Protein AF-A0A816LY66-F1 (afdb_monomer)

Mean predicted aligned error: 11.39 Å

Foldseek 3Di:
DQLCVLVVVLVVLVVVVVVVLVVVCVVVVHDPQLSVLLVVLVVVVSVVLCVVCVCLNVPDDDDPVSVVVVVVSSVVVVVVCPPDSVVSPPDLVSLLSVLVVCVVVVVLVSSLVSLVCCVVPHDPCLLSSLLVNLSSQVSPDPDDDRPVVSLVSLVRSLVVLVVLLVVLVVVLVVLVVCCVPDPVCPPVSVVSNVVSVVSNVVSVVSNVVSCVVVPPPPDDDPDD

Sequence (224 aa):
MKELQLKSIVSKSFNDVMKNFVSIGQRLTMQKNIEKLLLNSFLDKWAFWLDENTQLIENQVSHTAKKDQLFNHLNTFLTSISFDFKNWLNSSSQLLKLGNRYAQNKKYDNAEECFTKIIREYFYYLPETHYYKSFVTIKRITSGQPFRQHKEDLLKAKQLFEERINDCSNDQAIVESFKKKEANSLIHIEAFSEQQKCLSQIYNLFIHSIDDVLGHSVMNNAYC

InterPro domains:
  IPR011990 Tetratricopeptide-like helical domain superfamily [SSF48452] (80-122)

Organism: NCBI:txid392030

Radius of gyration: 24.15 Å; Cα contacts (8 Å, |Δi|>4): 140; chains: 1; bounding box: 53×39×86 Å

Nearest PDB structures (foldseek):
  3ja6-assembly1_I  TM=2.039E-01  e=3.420E+00  Escherichia coli
  6h2e-assembly1_P-2  TM=2.452E-01  e=8.537E+00  Aeromonas hydrophila subsp. hydrophila AL09-71
  3zx6-assembly1_A  TM=2.416E-01  e=7.753E+00  Archaeoglobus fulgidus DSM 4304

Solvent-accessible surface area (backbone atoms only — not comparable to full-atom values): 12524 Å² total; per-residue (Å²): 122,70,69,61,50,58,56,45,51,56,51,48,52,52,52,54,48,54,57,48,48,57,53,49,34,63,72,66,74,52,55,72,71,56,45,50,54,53,49,51,53,50,51,53,52,50,50,51,51,46,61,76,39,37,70,69,70,68,57,84,61,98,49,65,68,59,54,52,48,50,51,49,53,49,48,54,55,52,55,61,56,74,77,46,67,73,74,64,54,79,43,56,71,54,27,51,52,50,17,52,52,27,42,77,67,70,38,43,70,64,14,48,52,31,37,53,49,30,67,75,75,41,77,89,57,40,32,60,36,28,41,53,42,21,54,40,50,59,71,69,62,87,69,97,71,59,64,63,60,26,50,53,27,38,53,52,14,40,54,45,33,53,52,51,40,50,48,37,52,51,54,41,53,54,55,55,60,52,55,79,75,46,88,89,52,58,70,67,51,53,56,50,47,53,51,35,53,53,50,38,51,55,39,48,54,52,40,51,54,43,40,62,72,71,47,68,75,89,70,87,91,84,78,137

pLDDT: mean 78.16, std 15.32, range [33.69, 97.25]

Structure (mmCIF, N/CA/C/O backbone):
data_AF-A0A816LY66-F1
#
_entry.id   AF-A0A816LY66-F1
#
loop_
_atom_site.group_PDB
_atom_site.id
_atom_site.type_symbol
_atom_site.label_atom_id
_atom_site.label_alt_id
_atom_site.label_comp_id
_atom_site.label_asym_id
_atom_site.label_entity_id
_atom_site.label_seq_id
_atom_site.pdbx_PDB_ins_code
_atom_site.Cartn_x
_atom_site.Cartn_y
_atom_site.Cartn_z
_atom_site.occupancy
_atom_site.B_iso_or_equiv
_atom_site.auth_seq_id
_atom_site.auth_comp_id
_atom_site.auth_asym_id
_atom_site.auth_atom_id
_atom_site.pdbx_PDB_model_num
ATOM 1 N N . MET A 1 1 ? 17.631 7.413 -40.566 1.00 44.97 1 MET A N 1
ATOM 2 C CA . MET A 1 1 ? 16.468 6.639 -41.074 1.00 44.97 1 MET A CA 1
ATOM 3 C C . MET A 1 1 ? 16.151 5.374 -40.254 1.00 44.97 1 MET A C 1
ATOM 5 O O . MET A 1 1 ? 14.977 5.092 -40.075 1.00 44.97 1 MET A O 1
ATOM 9 N N . LYS A 1 2 ? 17.137 4.633 -39.704 1.00 44.94 2 LYS A N 1
ATOM 10 C CA . LYS A 1 2 ? 16.894 3.430 -38.865 1.00 44.94 2 LYS A CA 1
ATOM 11 C C . LYS A 1 2 ? 16.476 3.724 -37.409 1.00 44.94 2 LYS A C 1
ATOM 13 O O . LYS A 1 2 ? 15.671 2.982 -36.860 1.00 44.94 2 LYS A O 1
ATOM 18 N N . GLU A 1 3 ? 16.936 4.830 -36.820 1.00 44.50 3 GLU A N 1
ATOM 19 C CA . GLU A 1 3 ? 16.545 5.281 -35.467 1.00 44.50 3 GLU A CA 1
ATOM 20 C C . GLU A 1 3 ? 15.024 5.507 -35.321 1.00 44.50 3 GLU A C 1
ATOM 22 O O . GLU A 1 3 ? 14.416 5.142 -34.317 1.00 44.50 3 GLU A O 1
ATOM 27 N N . LEU A 1 4 ? 14.391 6.030 -36.377 1.00 55.38 4 LEU A N 1
ATOM 28 C CA . LEU A 1 4 ? 12.947 6.266 -36.444 1.00 55.38 4 LEU A CA 1
ATOM 29 C C . LEU A 1 4 ? 12.123 4.972 -36.399 1.00 55.38 4 LEU A C 1
ATOM 31 O O . LEU A 1 4 ? 10.987 5.010 -35.945 1.00 55.38 4 LEU A O 1
ATOM 35 N N . GLN A 1 5 ? 12.668 3.826 -36.828 1.00 62.50 5 GLN A N 1
ATOM 36 C CA . GLN A 1 5 ? 11.904 2.576 -36.902 1.00 62.50 5 GLN A CA 1
ATOM 37 C C . GLN A 1 5 ? 11.754 1.895 -35.537 1.00 62.50 5 GLN A C 1
ATOM 39 O O . GLN A 1 5 ? 10.660 1.451 -35.209 1.00 62.50 5 GLN A O 1
ATOM 44 N N . LEU A 1 6 ? 12.815 1.839 -34.725 1.00 63.66 6 LEU A N 1
ATOM 45 C CA . LEU A 1 6 ? 12.778 1.217 -33.391 1.00 63.66 6 LEU A CA 1
ATOM 46 C C . LEU A 1 6 ? 11.942 2.038 -32.407 1.00 63.66 6 LEU A C 1
ATOM 48 O O . LEU A 1 6 ? 11.034 1.500 -31.774 1.00 63.66 6 LEU A O 1
ATOM 52 N N . LYS A 1 7 ? 12.161 3.358 -32.371 1.00 68.88 7 LYS A N 1
ATOM 53 C CA . LYS A 1 7 ? 11.321 4.286 -31.600 1.00 68.88 7 LYS A CA 1
ATOM 54 C C . LYS A 1 7 ? 9.856 4.216 -32.054 1.00 68.88 7 LYS A C 1
ATOM 56 O O . LYS A 1 7 ? 8.957 4.200 -31.217 1.00 68.88 7 LYS A O 1
ATOM 61 N N . SER A 1 8 ? 9.606 4.084 -33.362 1.00 72.69 8 SER A N 1
ATOM 62 C CA . SER A 1 8 ? 8.253 3.893 -33.905 1.00 72.69 8 SER A CA 1
ATOM 63 C C . SER A 1 8 ? 7.621 2.562 -33.486 1.00 72.69 8 SER A C 1
ATOM 65 O O . SER A 1 8 ? 6.442 2.556 -33.149 1.00 72.69 8 SER A O 1
ATOM 67 N N . ILE A 1 9 ? 8.370 1.456 -33.445 1.00 73.31 9 ILE A N 1
ATOM 68 C CA . ILE A 1 9 ? 7.868 0.146 -32.994 1.00 73.31 9 ILE A CA 1
ATOM 69 C C . ILE A 1 9 ? 7.476 0.187 -31.515 1.00 73.31 9 ILE A C 1
ATOM 71 O O . ILE A 1 9 ? 6.377 -0.247 -31.165 1.00 73.31 9 ILE A O 1
ATOM 75 N N . VAL A 1 10 ? 8.347 0.725 -30.657 1.00 75.69 10 VAL A N 1
ATOM 76 C CA . VAL A 1 10 ? 8.083 0.848 -29.214 1.00 75.69 10 VAL A CA 1
ATOM 77 C C . VAL A 1 10 ? 6.877 1.762 -28.976 1.00 75.69 10 VAL A C 1
ATOM 79 O O . VAL A 1 10 ? 5.950 1.389 -28.261 1.00 75.69 10 VAL A O 1
ATOM 82 N N . SER A 1 11 ? 6.822 2.909 -29.662 1.00 79.62 11 SER A N 1
ATOM 83 C CA . SER A 1 11 ? 5.692 3.844 -29.588 1.00 79.62 11 SER A CA 1
ATOM 84 C C . SER A 1 11 ? 4.383 3.237 -30.108 1.00 79.62 11 SER A C 1
ATOM 86 O O . SER A 1 11 ? 3.334 3.389 -29.482 1.00 79.62 11 SER A O 1
ATOM 88 N N . LYS A 1 12 ? 4.422 2.498 -31.222 1.00 81.56 12 LYS A N 1
ATOM 89 C CA . LYS A 1 12 ? 3.249 1.801 -31.761 1.00 81.56 12 LYS A CA 1
ATOM 90 C C . LYS A 1 12 ? 2.744 0.742 -30.783 1.00 81.56 12 LYS A C 1
ATOM 92 O O . LYS A 1 12 ? 1.550 0.700 -30.515 1.00 81.56 12 LYS A O 1
ATOM 97 N N . SER A 1 13 ? 3.650 -0.041 -30.206 1.00 77.00 13 SER A N 1
ATOM 98 C CA . SER A 1 13 ? 3.302 -1.088 -29.241 1.00 77.00 13 SER A CA 1
ATOM 99 C C . SER A 1 13 ? 2.680 -0.500 -27.974 1.00 77.00 13 SER A C 1
ATOM 101 O O . SER A 1 13 ? 1.663 -1.007 -27.511 1.00 77.00 13 SER A O 1
ATOM 103 N N . PHE A 1 14 ? 3.206 0.622 -27.469 1.00 80.31 14 PHE A N 1
ATOM 104 C CA . PHE A 1 14 ? 2.575 1.370 -26.379 1.00 80.31 14 PHE A CA 1
ATOM 105 C C . PHE A 1 14 ? 1.142 1.786 -26.731 1.00 80.31 14 PHE A C 1
ATOM 107 O O . PHE A 1 14 ? 0.212 1.528 -25.970 1.00 80.31 14 PHE A O 1
ATOM 114 N N . ASN A 1 15 ? 0.944 2.382 -27.909 1.00 80.31 15 ASN A N 1
ATOM 115 C CA . ASN A 1 15 ? -0.376 2.827 -28.355 1.00 80.31 15 ASN A CA 1
ATOM 116 C C . ASN A 1 15 ? -1.364 1.661 -28.513 1.00 80.31 15 ASN A C 1
ATOM 118 O O . ASN A 1 15 ? -2.537 1.802 -28.162 1.00 80.31 15 ASN A O 1
ATOM 122 N N . ASP A 1 16 ? -0.906 0.517 -29.017 1.00 76.81 16 ASP A N 1
ATOM 123 C CA . ASP A 1 16 ? -1.733 -0.679 -29.187 1.00 76.81 16 ASP A CA 1
ATOM 124 C C . ASP A 1 16 ? -2.138 -1.269 -27.825 1.00 76.81 16 ASP A C 1
ATOM 126 O O . ASP A 1 16 ? -3.309 -1.598 -27.613 1.00 76.81 16 ASP A O 1
ATOM 130 N N . VAL A 1 17 ? -1.218 -1.306 -26.855 1.00 72.38 17 VAL A N 1
ATOM 131 C CA . VAL A 1 17 ? -1.532 -1.705 -25.474 1.00 72.38 17 VAL A CA 1
ATOM 132 C C . VAL A 1 17 ? -2.503 -0.733 -24.829 1.00 72.38 17 VAL A C 1
ATOM 134 O O . VAL A 1 17 ? -3.480 -1.176 -24.241 1.00 72.38 17 VAL A O 1
ATOM 137 N N . MET A 1 18 ? -2.292 0.573 -24.974 1.00 74.25 18 MET A N 1
ATOM 138 C CA . MET A 1 18 ? -3.168 1.595 -24.398 1.00 74.25 18 MET A CA 1
ATOM 139 C C . MET A 1 18 ? -4.594 1.518 -24.954 1.00 74.25 18 MET A C 1
ATOM 141 O O . MET A 1 18 ? -5.558 1.630 -24.195 1.00 74.25 18 MET A O 1
ATOM 145 N N . LYS A 1 19 ? -4.755 1.249 -26.256 1.00 73.12 19 LYS A N 1
ATOM 146 C CA . LYS A 1 19 ? -6.071 0.982 -26.863 1.00 73.12 19 LYS A CA 1
ATOM 147 C C . LYS A 1 19 ? -6.721 -0.271 -26.279 1.00 73.12 19 LYS A C 1
ATOM 149 O O . LYS A 1 19 ? -7.904 -0.253 -25.938 1.00 73.12 19 LYS A O 1
ATOM 154 N N . ASN A 1 20 ? -5.946 -1.342 -26.116 1.00 67.88 20 ASN A N 1
ATOM 155 C CA . ASN A 1 20 ? -6.437 -2.582 -25.523 1.00 67.88 20 ASN A CA 1
ATOM 156 C C . ASN A 1 20 ? -6.757 -2.418 -24.032 1.00 67.88 20 ASN A C 1
ATOM 158 O O . ASN A 1 20 ? -7.736 -2.985 -23.559 1.00 67.88 20 ASN A O 1
ATOM 162 N N . PHE A 1 21 ? -6.012 -1.591 -23.305 1.00 67.81 21 PHE A N 1
ATOM 163 C CA . PHE A 1 21 ? -6.223 -1.313 -21.889 1.00 67.81 21 PHE A CA 1
ATOM 164 C C . PHE A 1 21 ? -7.586 -0.664 -21.632 1.00 67.81 21 PHE A C 1
ATOM 166 O O . PHE A 1 21 ? -8.304 -1.073 -20.722 1.00 67.81 21 PHE A O 1
ATOM 173 N N . VAL A 1 22 ? -7.996 0.271 -22.497 1.00 62.22 22 VAL A N 1
ATOM 174 C CA . VAL A 1 22 ? -9.349 0.854 -22.478 1.00 62.22 22 VAL A CA 1
ATOM 175 C C . VAL A 1 22 ? -10.413 -0.230 -22.679 1.00 62.22 22 VAL A C 1
ATOM 177 O O . VAL A 1 22 ? -11.415 -0.254 -21.967 1.00 62.22 22 VAL A O 1
ATOM 180 N N . SER A 1 23 ? -10.179 -1.178 -23.590 1.00 62.19 23 SER A N 1
ATOM 181 C CA . SER A 1 23 ? -11.108 -2.294 -23.813 1.00 62.19 23 SER A CA 1
ATOM 182 C C . SER A 1 23 ? -11.137 -3.307 -22.652 1.00 62.19 23 SER A C 1
ATOM 184 O O . SER A 1 23 ? -12.188 -3.875 -22.354 1.00 62.19 23 SER A O 1
ATOM 186 N N . ILE A 1 24 ? -10.011 -3.506 -21.955 1.00 57.72 24 ILE A N 1
ATOM 187 C CA . ILE A 1 24 ? -9.898 -4.364 -20.765 1.00 57.72 24 ILE A CA 1
ATOM 188 C C . ILE A 1 24 ? -10.628 -3.723 -19.574 1.00 57.72 24 ILE A C 1
ATOM 190 O O . ILE A 1 24 ? -11.396 -4.411 -18.900 1.00 57.72 24 ILE A O 1
ATOM 194 N N . GLY A 1 25 ? -10.468 -2.412 -19.359 1.00 57.31 25 GLY A N 1
ATOM 195 C CA . GLY A 1 25 ? -11.202 -1.656 -18.332 1.00 57.31 25 GLY A CA 1
ATOM 196 C C . GLY A 1 25 ? -12.721 -1.759 -18.505 1.00 57.31 25 GLY A C 1
ATOM 197 O O . GLY A 1 25 ? -13.444 -2.092 -17.560 1.00 57.31 25 GLY A O 1
ATOM 198 N N . GLN A 1 26 ? -13.191 -1.634 -19.752 1.00 57.03 26 GLN A N 1
ATOM 199 C CA . GLN A 1 26 ? -14.602 -1.810 -20.111 1.00 57.03 26 GLN A CA 1
ATOM 200 C C . GLN A 1 26 ? -15.115 -3.240 -19.853 1.00 57.03 26 GLN A C 1
ATOM 202 O O . GLN A 1 26 ? -16.203 -3.409 -19.300 1.00 57.03 26 GLN A O 1
ATOM 207 N N . ARG A 1 27 ? -14.339 -4.281 -20.198 1.00 52.12 27 ARG A N 1
ATOM 208 C CA . ARG A 1 27 ? -14.724 -5.697 -19.993 1.00 52.12 27 ARG A CA 1
ATOM 209 C C . ARG A 1 27 ? -14.810 -6.099 -18.523 1.00 52.12 27 ARG A C 1
ATOM 211 O O . ARG A 1 27 ? -15.639 -6.928 -18.164 1.00 52.12 27 ARG A O 1
ATOM 218 N N . LEU A 1 28 ? -13.990 -5.504 -17.662 1.00 53.47 28 LEU A N 1
ATOM 219 C CA . LEU A 1 28 ? -13.950 -5.831 -16.234 1.00 53.47 28 LEU A CA 1
ATOM 220 C C . LEU A 1 28 ? -15.036 -5.118 -15.408 1.00 53.47 28 LEU A C 1
ATOM 222 O O . LEU A 1 28 ? -15.028 -5.213 -14.177 1.00 53.47 28 LEU A O 1
ATOM 226 N N . THR A 1 29 ? -15.972 -4.407 -16.058 1.00 52.5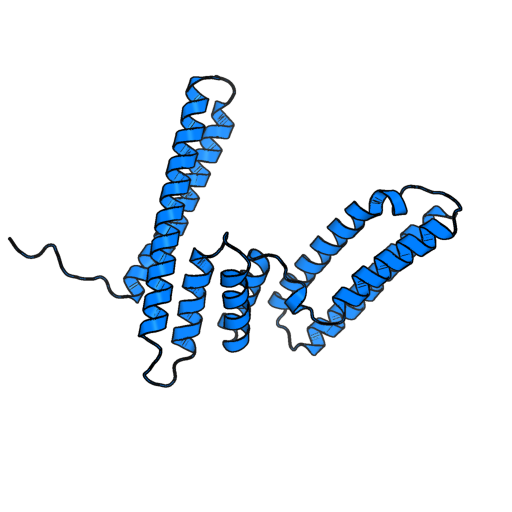3 29 THR A N 1
ATOM 227 C CA . THR A 1 29 ? -16.974 -3.563 -15.375 1.00 52.53 29 THR A CA 1
ATOM 228 C C . THR A 1 29 ? -16.298 -2.642 -14.348 1.00 52.53 29 THR A C 1
ATOM 230 O O . THR A 1 29 ? -16.751 -2.490 -13.208 1.00 52.53 29 THR A O 1
ATOM 233 N N . MET A 1 30 ? -15.125 -2.107 -14.702 1.00 58.41 30 MET A N 1
ATOM 234 C CA . MET A 1 30 ? -14.301 -1.379 -13.750 1.00 58.41 30 MET A CA 1
ATOM 235 C C . MET A 1 30 ? -14.785 0.054 -13.602 1.00 58.41 30 MET A C 1
ATOM 237 O O . MET A 1 30 ? -15.003 0.782 -14.560 1.00 58.41 30 MET A O 1
ATOM 241 N N . GLN A 1 31 ? -14.950 0.481 -12.354 1.00 61.00 31 GLN A N 1
ATOM 242 C CA . GLN A 1 31 ? -15.108 1.897 -12.060 1.00 61.00 31 GLN A CA 1
ATOM 243 C C . GLN A 1 31 ? -13.822 2.640 -12.439 1.00 61.00 31 GLN A C 1
ATOM 245 O O . GLN A 1 31 ? -12.724 2.144 -12.172 1.00 61.00 31 GLN A O 1
ATOM 250 N N . LYS A 1 32 ? -13.968 3.877 -12.935 1.00 64.88 32 LYS A N 1
ATOM 251 C CA . LYS A 1 32 ? -12.882 4.790 -13.356 1.00 64.88 32 LYS A CA 1
ATOM 252 C C . LYS A 1 32 ? -11.669 4.838 -12.409 1.00 64.88 32 LYS A C 1
ATOM 254 O O . LYS A 1 32 ? -10.538 5.047 -12.835 1.00 64.88 32 LYS A O 1
ATOM 259 N N . ASN A 1 33 ? -11.884 4.640 -11.108 1.00 65.25 33 ASN A N 1
ATOM 260 C CA . ASN A 1 33 ? -10.827 4.680 -10.095 1.00 65.25 33 ASN A CA 1
ATOM 261 C C . ASN A 1 33 ? -9.910 3.444 -10.092 1.00 65.25 33 ASN A C 1
ATOM 263 O O . ASN A 1 33 ? -8.735 3.576 -9.755 1.00 65.25 33 ASN A O 1
ATOM 267 N N . ILE A 1 34 ? -10.422 2.261 -10.447 1.00 69.88 34 ILE A N 1
ATOM 268 C CA . ILE A 1 34 ? -9.603 1.046 -10.574 1.00 69.88 34 ILE A CA 1
ATOM 269 C C . ILE A 1 34 ? -8.830 1.097 -11.893 1.00 69.88 34 ILE A C 1
ATOM 271 O O . ILE A 1 34 ? -7.635 0.822 -11.900 1.00 69.88 34 ILE A O 1
ATOM 275 N N . GLU A 1 35 ? -9.469 1.564 -12.970 1.00 71.31 35 GLU A N 1
ATOM 276 C CA . GLU A 1 35 ? -8.806 1.801 -14.258 1.00 71.31 35 GLU A CA 1
ATOM 277 C C . GLU A 1 35 ? -7.603 2.737 -14.103 1.00 71.31 35 GLU A C 1
ATOM 279 O O . GLU A 1 35 ? -6.520 2.427 -14.590 1.00 71.31 35 GLU A O 1
ATOM 284 N N . LYS A 1 36 ? -7.752 3.835 -13.346 1.00 76.62 36 LYS A N 1
ATOM 285 C CA . LYS A 1 36 ? -6.646 4.759 -13.054 1.00 76.62 36 LYS A CA 1
ATOM 286 C C . LYS A 1 36 ? -5.506 4.099 -12.270 1.00 76.62 36 LYS A C 1
ATOM 288 O O . LYS A 1 36 ? -4.344 4.340 -12.578 1.00 76.62 36 LYS A O 1
ATOM 293 N N . LEU A 1 37 ? -5.813 3.286 -11.255 1.00 76.81 37 LEU A N 1
ATOM 294 C CA . LEU A 1 37 ? -4.787 2.586 -10.470 1.00 76.81 37 LEU A CA 1
ATOM 295 C C . LEU A 1 37 ? -3.993 1.608 -11.342 1.00 76.81 37 LEU A C 1
ATOM 297 O O . LEU A 1 37 ? -2.766 1.571 -11.267 1.00 76.81 37 LEU A O 1
ATOM 301 N N . LEU A 1 38 ? -4.699 0.836 -12.165 1.00 75.38 38 LEU A N 1
ATOM 302 C CA . LEU A 1 38 ? -4.081 -0.120 -13.073 1.00 75.38 38 LEU A CA 1
ATOM 303 C C . LEU A 1 38 ? -3.268 0.598 -14.153 1.00 75.38 38 LEU A C 1
ATOM 305 O O . LEU A 1 38 ? -2.165 0.161 -14.463 1.00 75.38 38 LEU A O 1
ATOM 309 N N . LEU A 1 39 ? -3.784 1.707 -14.691 1.00 78.31 39 LEU A N 1
ATOM 310 C CA . LEU A 1 39 ? -3.074 2.510 -15.679 1.00 78.31 39 LEU A CA 1
ATOM 311 C C . LEU A 1 39 ? -1.764 3.037 -15.098 1.00 78.31 39 LEU A C 1
ATOM 313 O O . LEU A 1 39 ? -0.727 2.900 -15.731 1.00 78.31 39 LEU A O 1
ATOM 317 N N . ASN A 1 40 ? -1.794 3.581 -13.882 1.00 79.94 40 ASN A N 1
ATOM 318 C CA . ASN A 1 40 ? -0.580 4.048 -13.220 1.00 79.94 40 ASN A CA 1
ATOM 319 C C . ASN A 1 40 ? 0.428 2.904 -13.031 1.00 79.94 40 ASN A C 1
ATOM 321 O O . ASN A 1 40 ? 1.588 3.067 -13.377 1.00 79.94 40 ASN A O 1
ATOM 325 N N . SER A 1 41 ? -0.019 1.727 -12.577 1.00 78.94 41 SER A N 1
ATOM 326 C CA . SER A 1 41 ? 0.856 0.550 -12.435 1.00 78.94 41 SER A CA 1
ATOM 327 C C . SER A 1 41 ? 1.462 0.106 -13.773 1.00 78.94 41 SER A C 1
ATOM 329 O O . 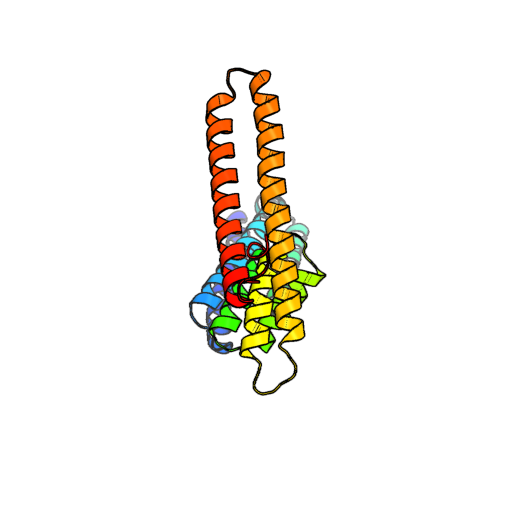SER A 1 41 ? 2.644 -0.230 -13.842 1.00 78.94 41 SER A O 1
ATOM 331 N N . PHE A 1 42 ? 0.678 0.147 -14.855 1.00 80.00 42 PHE A N 1
ATOM 332 C CA . PHE A 1 42 ? 1.176 -0.122 -16.202 1.00 80.00 42 PHE A CA 1
ATOM 333 C C . PHE A 1 42 ? 2.220 0.911 -16.637 1.00 80.00 42 PHE A C 1
ATOM 335 O O . PHE A 1 42 ? 3.270 0.520 -17.137 1.00 80.00 42 PHE A O 1
ATOM 342 N N . LEU A 1 43 ? 1.953 2.203 -16.432 1.00 83.31 43 LEU A N 1
ATOM 343 C CA . LEU A 1 43 ? 2.877 3.279 -16.789 1.00 83.31 43 LEU A CA 1
ATOM 344 C C . LEU A 1 43 ? 4.194 3.176 -16.012 1.00 83.31 43 LEU A C 1
ATOM 346 O O . LEU A 1 43 ? 5.248 3.309 -16.626 1.00 83.31 43 LEU A O 1
ATOM 350 N N . ASP A 1 44 ? 4.141 2.866 -14.714 1.00 83.56 44 ASP A N 1
ATOM 351 C CA . ASP A 1 44 ? 5.334 2.654 -13.885 1.00 83.56 44 ASP A CA 1
ATOM 352 C C . ASP A 1 44 ? 6.180 1.500 -14.444 1.00 83.56 44 ASP A C 1
ATOM 354 O O . ASP A 1 44 ? 7.380 1.637 -14.669 1.00 83.56 44 ASP A O 1
ATOM 358 N N . LYS A 1 45 ? 5.549 0.358 -14.743 1.00 82.00 45 LYS A N 1
ATOM 359 C CA . LYS A 1 45 ? 6.246 -0.803 -15.317 1.00 82.00 45 LYS A CA 1
ATOM 360 C C . LYS A 1 45 ? 6.766 -0.556 -16.723 1.00 82.00 45 LYS A C 1
ATOM 362 O O . LYS A 1 45 ? 7.824 -1.068 -17.071 1.00 82.00 45 LYS A O 1
ATOM 367 N N . TRP A 1 46 ? 6.029 0.198 -17.531 1.00 85.69 46 TRP A N 1
ATOM 368 C CA . TRP A 1 46 ? 6.483 0.612 -18.850 1.00 85.69 46 TRP A CA 1
ATOM 369 C C . TRP A 1 46 ? 7.721 1.503 -18.741 1.00 85.69 46 TRP A C 1
ATOM 371 O O . TRP A 1 46 ? 8.674 1.291 -19.482 1.00 85.69 46 TRP A O 1
ATOM 381 N N . ALA A 1 47 ? 7.735 2.450 -17.798 1.00 87.19 47 ALA A N 1
ATOM 382 C CA . ALA A 1 47 ? 8.896 3.292 -17.530 1.00 87.19 47 ALA A CA 1
ATOM 383 C C . ALA A 1 47 ? 10.109 2.451 -17.102 1.00 87.19 47 ALA A C 1
ATOM 385 O O . ALA A 1 47 ? 11.154 2.552 -17.734 1.00 87.19 47 ALA A O 1
ATOM 386 N N . PHE A 1 48 ? 9.948 1.533 -16.141 1.00 87.56 48 PHE A N 1
ATOM 387 C CA . PHE A 1 48 ? 11.034 0.628 -15.743 1.00 87.56 48 PHE A CA 1
ATOM 388 C C . PHE A 1 48 ? 11.526 -0.250 -16.895 1.00 87.56 48 PHE A C 1
ATOM 390 O O . PHE A 1 48 ? 12.729 -0.405 -17.079 1.00 87.56 48 PHE A O 1
ATOM 397 N N . TRP A 1 49 ? 10.616 -0.792 -17.708 1.00 89.75 49 TRP A N 1
ATOM 398 C CA . TRP A 1 49 ? 11.001 -1.575 -18.878 1.00 89.75 49 TRP A CA 1
ATOM 399 C C . TRP A 1 49 ? 11.790 -0.730 -19.885 1.00 89.75 49 TRP A C 1
ATOM 401 O O . TRP A 1 49 ? 12.773 -1.213 -20.448 1.00 89.75 49 TRP A O 1
ATOM 411 N N . LEU A 1 50 ? 11.392 0.526 -20.118 1.00 86.88 50 LEU A N 1
ATOM 412 C CA . LEU A 1 50 ? 12.156 1.442 -20.965 1.00 86.88 50 LEU A CA 1
ATOM 413 C C . LEU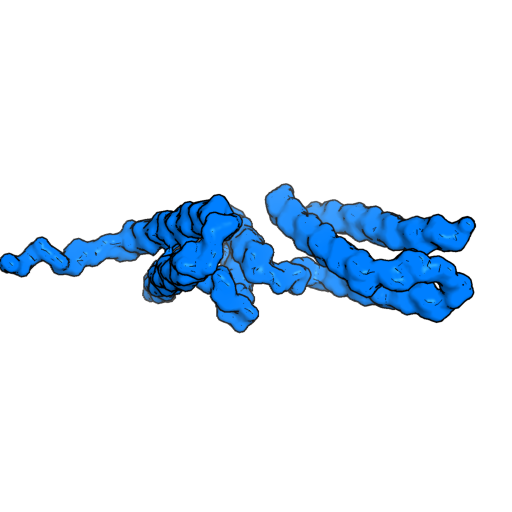 A 1 50 ? 13.555 1.666 -20.394 1.00 86.88 50 LEU A C 1
ATOM 415 O O . LEU A 1 50 ? 14.517 1.513 -21.142 1.00 86.88 50 LEU A O 1
ATOM 419 N N . ASP A 1 51 ? 13.666 1.937 -19.093 1.00 87.12 51 ASP A N 1
ATOM 420 C CA . ASP A 1 51 ? 14.945 2.150 -18.412 1.00 87.12 51 ASP A CA 1
ATOM 421 C C . ASP A 1 51 ? 15.863 0.924 -18.562 1.00 87.12 51 ASP A C 1
ATOM 423 O O . ASP A 1 51 ? 16.988 1.051 -19.052 1.00 87.12 51 ASP A O 1
ATOM 427 N N . GLU A 1 52 ? 15.356 -0.277 -18.267 1.00 88.69 52 GLU A N 1
ATOM 428 C CA . GLU A 1 52 ? 16.075 -1.555 -18.399 1.00 88.69 52 GLU A CA 1
ATOM 429 C C . GLU A 1 52 ? 16.547 -1.836 -19.832 1.00 88.69 52 GLU A C 1
ATOM 431 O O . GLU A 1 52 ? 17.600 -2.442 -20.049 1.00 88.69 52 GLU A O 1
ATOM 436 N N . ASN A 1 53 ? 15.779 -1.392 -20.829 1.00 86.69 53 ASN A N 1
ATOM 437 C CA . ASN A 1 53 ? 16.063 -1.635 -22.240 1.00 86.69 53 ASN A CA 1
ATOM 438 C C . ASN A 1 53 ? 16.670 -0.411 -22.943 1.00 86.69 53 ASN A C 1
ATOM 440 O O . ASN A 1 53 ? 16.887 -0.461 -24.157 1.00 86.69 53 ASN A O 1
ATOM 444 N N . THR A 1 54 ? 17.023 0.650 -22.207 1.00 84.38 54 THR A N 1
ATOM 445 C CA . THR A 1 54 ? 17.582 1.900 -22.754 1.00 84.38 54 THR A CA 1
ATOM 446 C C . THR A 1 54 ? 18.784 1.621 -23.645 1.00 84.38 54 THR A C 1
ATOM 448 O O . THR A 1 54 ? 18.850 2.104 -24.769 1.00 84.38 54 THR A O 1
ATOM 451 N N . GLN A 1 55 ? 19.691 0.734 -23.227 1.00 80.75 55 GLN A N 1
ATOM 452 C CA . GLN A 1 55 ? 20.864 0.378 -24.031 1.00 80.75 55 GLN A CA 1
ATOM 453 C C . GLN A 1 55 ? 20.517 -0.342 -25.343 1.00 80.75 55 GLN A C 1
ATOM 455 O O . GLN A 1 55 ? 21.277 -0.244 -26.304 1.00 80.75 55 GLN A O 1
ATOM 460 N N . LEU A 1 56 ? 19.401 -1.072 -25.414 1.00 76.94 56 LEU A N 1
ATOM 461 C CA . LEU A 1 56 ? 18.919 -1.697 -26.653 1.00 76.94 56 LEU A CA 1
ATOM 462 C C . LEU A 1 56 ? 18.178 -0.690 -27.547 1.00 76.94 56 LEU A C 1
ATOM 464 O O . LEU A 1 56 ? 18.137 -0.867 -28.765 1.00 76.94 56 LEU A O 1
ATOM 468 N N . ILE A 1 57 ? 17.611 0.361 -26.948 1.00 75.31 57 ILE A N 1
ATOM 469 C CA . ILE A 1 57 ? 16.843 1.417 -27.618 1.00 75.31 57 ILE A CA 1
ATOM 470 C C . ILE A 1 57 ? 17.763 2.520 -28.173 1.00 75.31 57 ILE A C 1
ATOM 472 O O . ILE A 1 57 ? 17.565 2.972 -29.303 1.00 75.31 57 ILE A O 1
ATOM 476 N N . GLU A 1 58 ? 18.761 2.954 -27.399 1.00 71.81 58 GLU A N 1
ATOM 477 C CA . GLU A 1 58 ? 19.662 4.072 -27.711 1.00 71.81 58 GLU A CA 1
ATOM 478 C C . GLU A 1 58 ? 20.859 3.667 -28.572 1.00 71.81 58 GLU A C 1
ATOM 480 O O . GLU A 1 58 ? 21.295 4.454 -29.417 1.00 71.81 58 GLU A O 1
ATOM 485 N N . ASN A 1 59 ? 21.379 2.441 -28.415 1.00 63.66 59 ASN A N 1
ATOM 486 C CA . ASN A 1 59 ? 22.507 1.981 -29.222 1.00 63.66 59 ASN A CA 1
ATOM 487 C C . ASN A 1 59 ? 22.052 1.699 -30.659 1.00 63.66 59 ASN A C 1
ATOM 489 O O . ASN A 1 59 ? 21.667 0.587 -31.028 1.00 63.66 59 ASN A O 1
ATOM 493 N N . GLN A 1 60 ? 22.129 2.737 -31.490 1.00 61.69 60 GLN A N 1
ATOM 494 C CA . GLN A 1 60 ? 21.865 2.694 -32.920 1.00 61.69 60 GLN A CA 1
ATOM 495 C C . GLN A 1 60 ? 22.869 1.804 -33.656 1.00 61.69 60 GLN A C 1
ATOM 497 O O . GLN A 1 60 ? 23.852 2.315 -34.183 1.00 61.69 60 GLN A O 1
ATOM 502 N N . VAL A 1 61 ? 22.646 0.495 -33.798 1.00 51.56 61 VAL A N 1
ATOM 503 C CA . VAL A 1 61 ? 23.431 -0.246 -34.800 1.00 51.56 61 VAL A CA 1
ATOM 504 C C . VAL A 1 61 ? 22.648 -1.392 -35.424 1.00 51.56 61 VAL A C 1
ATOM 506 O O . VAL A 1 61 ? 22.145 -2.266 -34.733 1.00 51.56 61 VAL A O 1
ATOM 509 N N . SER A 1 62 ? 22.612 -1.347 -36.757 1.00 54.25 62 SER A N 1
ATOM 510 C CA . SER A 1 62 ? 22.575 -2.356 -37.835 1.00 54.25 62 SER A CA 1
ATOM 511 C C . SER A 1 62 ? 22.440 -3.867 -37.577 1.00 54.25 62 SER A C 1
ATOM 513 O O . SER A 1 62 ? 22.290 -4.594 -38.555 1.00 54.25 62 SER A O 1
ATOM 515 N N . HIS A 1 63 ? 22.512 -4.369 -36.349 1.00 58.56 63 HIS A N 1
ATOM 516 C CA . HIS A 1 63 ? 22.468 -5.789 -36.030 1.00 58.56 63 HIS A CA 1
ATOM 517 C C . HIS A 1 63 ? 21.028 -6.256 -35.82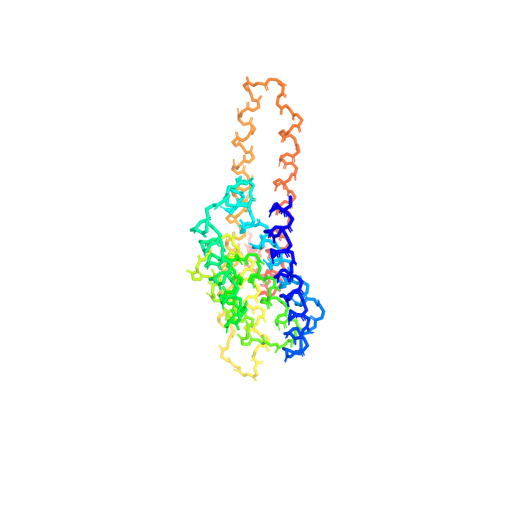1 1.00 58.56 63 HIS A C 1
ATOM 519 O O . HIS A 1 63 ? 20.407 -5.976 -34.796 1.00 58.56 63 HIS A O 1
ATOM 525 N N . THR A 1 64 ? 20.524 -7.019 -36.790 1.00 65.38 64 THR A N 1
ATOM 526 C CA . THR A 1 64 ? 19.259 -7.772 -36.725 1.00 65.38 64 THR A CA 1
ATOM 527 C C . THR A 1 64 ? 19.079 -8.499 -35.387 1.00 65.38 64 THR A C 1
ATOM 529 O O . THR A 1 64 ? 18.029 -8.366 -34.773 1.00 65.38 64 THR A O 1
ATOM 532 N N . ALA A 1 65 ? 20.141 -9.106 -34.849 1.00 67.00 65 ALA A N 1
ATOM 533 C CA . ALA A 1 65 ? 20.116 -9.810 -33.564 1.00 67.00 65 ALA A CA 1
ATOM 534 C C . ALA A 1 65 ? 19.678 -8.948 -32.357 1.00 67.00 65 ALA A C 1
ATOM 536 O O . ALA A 1 65 ? 18.898 -9.412 -31.530 1.00 67.00 65 ALA A O 1
ATOM 537 N N . LYS A 1 66 ? 20.123 -7.684 -32.250 1.00 68.25 66 LYS A N 1
ATOM 538 C CA . LYS A 1 66 ? 19.717 -6.794 -31.138 1.00 68.25 66 LYS A CA 1
ATOM 539 C C . LYS A 1 66 ? 18.270 -6.314 -31.283 1.00 68.25 66 LYS A C 1
ATOM 541 O O . LYS A 1 66 ? 17.585 -6.100 -30.286 1.00 68.25 66 LYS A O 1
ATOM 546 N N . LYS A 1 67 ? 17.791 -6.176 -32.524 1.00 71.56 67 LYS A N 1
ATOM 547 C CA . LYS A 1 67 ? 16.389 -5.858 -32.825 1.00 71.56 67 LYS A CA 1
ATOM 548 C C . LYS A 1 67 ? 15.478 -7.021 -32.434 1.00 71.56 67 LYS A C 1
ATOM 550 O O . LYS A 1 67 ? 14.475 -6.789 -31.767 1.00 71.56 67 LYS A O 1
ATOM 555 N N . ASP A 1 68 ? 15.848 -8.244 -32.799 1.00 77.81 68 ASP A N 1
ATOM 556 C CA . ASP A 1 68 ? 15.098 -9.449 -32.434 1.00 77.81 68 ASP A CA 1
ATOM 557 C C . ASP A 1 68 ? 15.088 -9.645 -30.912 1.00 77.81 68 ASP A C 1
ATOM 559 O O . ASP A 1 68 ? 14.052 -9.960 -30.333 1.00 77.81 68 ASP A O 1
ATOM 563 N N . GLN A 1 69 ? 16.205 -9.346 -30.241 1.00 82.12 69 GLN A N 1
ATOM 564 C CA . GLN A 1 69 ? 16.280 -9.341 -28.782 1.00 82.12 69 GLN A CA 1
ATOM 565 C C . GLN A 1 69 ? 15.310 -8.331 -28.148 1.00 82.12 69 GLN A C 1
ATOM 567 O O . GLN A 1 69 ? 14.547 -8.707 -27.260 1.00 82.12 69 GLN A O 1
ATOM 572 N N . LEU A 1 70 ? 15.278 -7.079 -28.623 1.00 80.38 70 LEU A N 1
ATOM 573 C CA . LEU A 1 70 ? 14.331 -6.078 -28.118 1.00 80.38 70 LEU A CA 1
ATOM 574 C C . LEU A 1 70 ? 12.874 -6.489 -28.381 1.00 80.38 70 LEU A C 1
ATOM 576 O O . LEU A 1 70 ? 12.025 -6.325 -27.507 1.00 80.38 70 LEU A O 1
ATOM 580 N N . PHE A 1 71 ? 12.577 -7.052 -29.556 1.00 81.19 71 PHE A N 1
ATOM 581 C CA . PHE A 1 71 ? 11.246 -7.583 -29.860 1.00 81.19 71 PHE A CA 1
ATOM 582 C C . PHE A 1 71 ? 10.854 -8.729 -28.930 1.00 81.19 71 PHE A C 1
ATOM 584 O O . PHE A 1 71 ? 9.717 -8.767 -28.465 1.00 81.19 71 PHE A O 1
ATOM 591 N N . ASN A 1 72 ? 11.780 -9.633 -28.620 1.00 85.56 72 ASN A N 1
ATOM 592 C CA . ASN A 1 72 ? 11.539 -10.721 -27.678 1.00 85.56 72 ASN A CA 1
ATOM 593 C C . ASN A 1 72 ? 11.297 -10.187 -26.262 1.00 85.56 72 ASN A C 1
ATOM 595 O O . ASN A 1 72 ? 10.356 -10.629 -25.601 1.00 85.56 72 ASN A O 1
ATOM 599 N N . HIS A 1 73 ? 12.084 -9.206 -25.810 1.00 87.06 73 HIS A N 1
ATOM 600 C CA . HIS A 1 73 ? 11.882 -8.553 -24.513 1.00 87.06 73 HIS A CA 1
ATOM 601 C C . HIS A 1 73 ? 10.521 -7.851 -24.445 1.00 87.06 73 HIS A C 1
ATOM 603 O O . HIS A 1 73 ? 9.795 -8.004 -23.463 1.00 87.06 73 HIS A O 1
ATOM 609 N N . LEU A 1 74 ? 10.146 -7.134 -25.507 1.00 84.19 74 LEU A N 1
ATOM 610 C CA . LEU A 1 74 ? 8.859 -6.458 -25.603 1.00 84.19 74 LEU A CA 1
ATOM 611 C C . LEU A 1 74 ? 7.705 -7.466 -25.620 1.00 84.19 74 LEU A C 1
ATOM 613 O O . LEU A 1 74 ? 6.771 -7.328 -24.843 1.00 84.19 74 LEU A O 1
ATOM 617 N N . ASN A 1 75 ? 7.776 -8.519 -26.434 1.00 83.62 75 ASN A N 1
ATOM 618 C CA . ASN A 1 75 ? 6.738 -9.551 -26.476 1.00 83.62 75 ASN A CA 1
ATOM 619 C C . ASN A 1 75 ? 6.599 -10.283 -25.137 1.00 83.62 75 ASN A C 1
ATOM 621 O O . ASN A 1 75 ? 5.481 -10.553 -24.706 1.00 83.62 75 ASN A O 1
ATOM 625 N N . THR A 1 76 ? 7.704 -10.565 -24.448 1.00 85.88 76 THR A N 1
ATOM 626 C CA . THR A 1 76 ? 7.678 -11.179 -23.110 1.00 85.88 76 THR A CA 1
ATOM 627 C C . THR A 1 76 ? 6.993 -10.256 -22.101 1.00 85.88 76 THR A C 1
ATOM 629 O O . THR A 1 76 ? 6.098 -10.678 -21.368 1.00 85.88 76 THR A O 1
ATOM 632 N N . PHE A 1 77 ? 7.337 -8.967 -22.120 1.00 83.69 77 PHE A N 1
ATOM 633 C CA . PHE A 1 77 ? 6.677 -7.960 -21.297 1.00 83.69 77 PHE A CA 1
ATOM 634 C C . PHE A 1 77 ? 5.171 -7.882 -21.604 1.00 83.69 77 PHE A C 1
ATOM 636 O O . PHE A 1 77 ? 4.348 -8.004 -20.698 1.00 83.69 77 PHE A O 1
ATOM 643 N N . LEU A 1 78 ? 4.788 -7.779 -22.879 1.00 78.94 78 LEU A N 1
ATOM 644 C CA . LEU A 1 78 ? 3.392 -7.642 -23.305 1.00 78.94 78 LEU A CA 1
ATOM 645 C C . LEU A 1 78 ? 2.542 -8.891 -23.051 1.00 78.94 78 LEU A C 1
ATOM 647 O O . LEU A 1 78 ? 1.392 -8.781 -22.629 1.00 78.94 78 LEU A O 1
ATOM 651 N N . THR A 1 79 ? 3.085 -10.085 -23.276 1.00 76.88 79 THR A N 1
ATOM 652 C CA . THR A 1 79 ? 2.369 -11.341 -22.997 1.00 76.88 79 THR A CA 1
ATOM 653 C C . THR A 1 79 ? 2.079 -11.484 -21.511 1.00 76.88 79 THR A C 1
ATOM 655 O O . THR A 1 79 ? 0.960 -11.859 -21.150 1.00 76.88 79 THR A O 1
ATOM 658 N N . SER A 1 80 ? 3.011 -11.066 -20.649 1.00 73.81 80 SER A N 1
ATOM 659 C CA . SER A 1 80 ? 2.771 -11.049 -19.208 1.00 73.81 80 SER A CA 1
ATOM 660 C C . SER A 1 80 ? 1.629 -10.102 -18.797 1.00 73.81 80 SER A C 1
ATOM 662 O O . SER A 1 80 ? 0.955 -10.403 -17.815 1.00 73.81 80 SER A O 1
ATOM 664 N N . ILE A 1 81 ? 1.337 -9.024 -19.552 1.00 68.50 81 ILE A N 1
ATOM 665 C CA . ILE A 1 81 ? 0.175 -8.123 -19.321 1.00 68.50 81 ILE A CA 1
ATOM 666 C C . ILE A 1 81 ? -1.152 -8.849 -19.535 1.00 68.50 81 ILE A C 1
ATOM 668 O O . ILE A 1 81 ? -2.119 -8.623 -18.811 1.00 68.50 81 ILE A O 1
ATOM 672 N N . SER A 1 82 ? -1.219 -9.679 -20.574 1.00 60.91 82 SER A N 1
ATOM 673 C CA . SER A 1 82 ? -2.486 -10.150 -21.141 1.00 60.91 82 SER A CA 1
ATOM 674 C C . SER A 1 82 ? -3.203 -11.237 -20.331 1.00 60.91 82 SER A C 1
ATOM 676 O O . SER A 1 82 ? -4.388 -11.466 -20.565 1.00 60.91 82 SER A O 1
ATOM 678 N N . PHE A 1 83 ? -2.516 -11.898 -19.391 1.00 56.12 83 PHE A N 1
ATOM 679 C CA . PHE A 1 83 ? -3.004 -13.140 -18.779 1.00 56.12 83 PHE A CA 1
ATOM 680 C C . PHE A 1 83 ? -3.713 -12.946 -17.428 1.00 56.12 83 PHE A C 1
ATOM 682 O O . PHE A 1 83 ? -4.744 -13.571 -17.197 1.00 56.12 83 PHE A O 1
ATOM 689 N N . ASP A 1 84 ? -3.219 -12.067 -16.548 1.00 61.59 84 ASP A N 1
ATOM 690 C CA . ASP A 1 84 ? -3.872 -11.774 -15.263 1.00 61.59 84 ASP A CA 1
ATOM 691 C C . ASP A 1 84 ? -3.374 -10.447 -14.664 1.00 61.59 84 ASP A C 1
ATOM 693 O O . ASP A 1 84 ? -2.295 -10.354 -14.070 1.00 61.59 84 ASP A O 1
ATOM 697 N N . PHE A 1 85 ? -4.181 -9.396 -14.806 1.00 62.91 85 PHE A N 1
ATOM 698 C CA . PHE A 1 85 ? -3.830 -8.056 -14.334 1.00 62.91 85 PHE A CA 1
ATOM 699 C C . PHE A 1 85 ? -3.722 -7.966 -12.799 1.00 62.91 85 PHE A C 1
ATOM 701 O O . PHE A 1 85 ? -3.075 -7.047 -12.293 1.00 62.91 85 PHE A O 1
ATOM 708 N N . LYS A 1 86 ? -4.322 -8.889 -12.026 1.00 62.06 86 LYS A N 1
ATOM 709 C CA . LYS A 1 86 ? -4.159 -8.902 -10.559 1.00 62.06 86 LYS A CA 1
ATOM 710 C C . LYS A 1 86 ? -2.723 -9.256 -10.175 1.00 62.06 86 LYS A C 1
ATOM 712 O O . LYS A 1 86 ? -2.177 -8.678 -9.237 1.00 62.06 86 LYS A O 1
ATOM 717 N N . ASN A 1 87 ? -2.087 -10.141 -10.942 1.00 64.31 87 ASN A N 1
ATOM 718 C CA . ASN A 1 87 ? -0.690 -10.533 -10.739 1.00 64.31 87 ASN A CA 1
ATOM 719 C C . ASN A 1 87 ? 0.297 -9.426 -11.121 1.00 64.31 87 ASN A C 1
ATOM 721 O O . ASN A 1 87 ? 1.461 -9.470 -10.727 1.00 64.31 87 ASN A O 1
ATOM 725 N N . TRP A 1 88 ? -0.167 -8.398 -11.835 1.00 67.56 88 TRP A N 1
ATOM 726 C CA . TRP A 1 88 ? 0.646 -7.235 -12.162 1.00 67.56 88 TRP A CA 1
ATOM 727 C C . TRP A 1 88 ? 0.850 -6.277 -10.998 1.00 67.56 88 TRP A C 1
ATOM 729 O O . TRP A 1 88 ? 1.890 -5.621 -10.951 1.00 67.56 88 TRP A O 1
ATOM 739 N N . LEU A 1 89 ? -0.078 -6.219 -10.047 1.00 70.75 89 LEU A N 1
ATOM 740 C CA . LEU A 1 89 ? 0.106 -5.426 -8.839 1.00 70.75 89 LEU A CA 1
ATOM 741 C C . LEU A 1 89 ? 1.082 -6.173 -7.928 1.00 70.75 89 LEU A C 1
ATOM 743 O O . LEU A 1 89 ? 0.709 -7.076 -7.182 1.00 70.75 89 LEU A O 1
ATOM 747 N N . ASN A 1 90 ? 2.356 -5.815 -8.049 1.00 68.81 90 ASN A N 1
ATOM 748 C CA . ASN A 1 90 ? 3.479 -6.435 -7.349 1.00 68.81 90 ASN A CA 1
ATOM 749 C C . ASN A 1 90 ? 4.037 -5.544 -6.232 1.00 68.81 90 ASN A C 1
ATOM 751 O O . ASN A 1 90 ? 5.097 -5.837 -5.682 1.00 68.81 90 ASN A O 1
ATOM 755 N N . SER A 1 91 ? 3.336 -4.461 -5.895 1.00 79.75 91 SER A N 1
ATOM 756 C CA . SER A 1 91 ? 3.636 -3.668 -4.711 1.00 79.75 91 SER A CA 1
ATOM 757 C C . SER A 1 91 ? 2.484 -3.744 -3.725 1.00 79.75 91 SER A C 1
ATOM 759 O O . SER A 1 91 ? 1.303 -3.644 -4.075 1.00 79.75 91 SER A O 1
ATOM 761 N N . SER A 1 92 ? 2.844 -3.856 -2.456 1.00 83.94 92 SER A N 1
ATOM 762 C CA . SER A 1 92 ? 1.908 -3.835 -1.341 1.00 83.94 92 SER A CA 1
ATOM 763 C C . SER A 1 92 ? 1.070 -2.551 -1.303 1.00 83.94 92 SER A C 1
ATOM 765 O O . SER A 1 92 ? -0.116 -2.624 -1.005 1.00 83.94 92 SER A O 1
ATOM 767 N N . SER A 1 93 ? 1.608 -1.400 -1.732 1.00 85.81 93 SER A N 1
ATOM 768 C CA . SER A 1 93 ? 0.842 -0.144 -1.867 1.00 85.81 93 SER A CA 1
ATOM 769 C C . SER A 1 93 ? -0.285 -0.246 -2.904 1.00 85.81 93 SER A C 1
ATOM 771 O O . SER A 1 93 ? -1.414 0.193 -2.664 1.00 85.81 93 SER A O 1
ATOM 773 N N . GLN A 1 94 ? 0.003 -0.829 -4.073 1.00 84.62 94 GLN A N 1
ATOM 774 C CA . GLN A 1 94 ? -0.985 -1.007 -5.137 1.00 84.62 94 GLN A CA 1
ATOM 775 C C . GLN A 1 94 ? -2.050 -2.036 -4.741 1.00 84.62 94 GLN A C 1
ATOM 777 O O . GLN A 1 94 ? -3.240 -1.785 -4.943 1.00 84.62 94 GLN A O 1
ATOM 782 N N . LEU A 1 95 ? -1.640 -3.148 -4.121 1.00 88.19 95 LEU A N 1
ATOM 783 C CA . LEU A 1 95 ? -2.558 -4.164 -3.600 1.00 88.19 95 LEU A CA 1
ATOM 784 C C . LEU A 1 95 ? -3.451 -3.608 -2.483 1.00 88.19 95 LEU A C 1
ATOM 786 O O . LEU A 1 95 ? -4.651 -3.870 -2.490 1.00 88.19 95 LEU A O 1
ATOM 790 N N . LEU A 1 96 ? -2.910 -2.786 -1.576 1.00 90.62 96 LEU A N 1
ATOM 791 C CA . LEU A 1 96 ? -3.673 -2.156 -0.494 1.00 90.62 96 LEU A CA 1
ATOM 792 C C . LEU A 1 96 ? -4.749 -1.226 -1.064 1.00 90.62 96 LEU A C 1
ATOM 794 O O . LEU A 1 96 ? -5.919 -1.295 -0.682 1.00 90.62 96 LEU A O 1
ATOM 798 N N . LYS A 1 97 ? -4.372 -0.391 -2.042 1.00 89.25 97 LYS A N 1
ATOM 799 C CA . LYS A 1 97 ? -5.305 0.491 -2.755 1.00 89.25 97 LYS A CA 1
ATOM 800 C C . LYS A 1 97 ? -6.386 -0.311 -3.475 1.00 89.25 97 LYS A C 1
ATOM 802 O O . LYS A 1 97 ? -7.559 0.043 -3.360 1.00 89.25 97 LYS A O 1
ATOM 807 N N . LEU A 1 98 ? -6.023 -1.376 -4.192 1.00 87.06 98 LEU A N 1
ATOM 808 C CA . LEU A 1 98 ? -6.993 -2.219 -4.890 1.00 87.06 98 LEU A CA 1
ATOM 809 C C . LEU A 1 98 ? -7.951 -2.907 -3.905 1.00 87.06 98 LEU A C 1
ATOM 811 O O . LEU A 1 98 ? -9.165 -2.843 -4.105 1.00 87.06 98 LEU A O 1
ATOM 815 N N . GLY A 1 99 ? -7.428 -3.489 -2.823 1.00 90.19 99 GLY A N 1
ATOM 816 C CA . GLY A 1 99 ? -8.220 -4.123 -1.769 1.00 90.19 99 GLY A CA 1
ATOM 817 C C . GLY A 1 99 ? -9.234 -3.159 -1.155 1.00 90.19 99 GLY A C 1
ATOM 818 O O . GLY A 1 99 ? -10.427 -3.462 -1.101 1.00 90.19 99 GLY A O 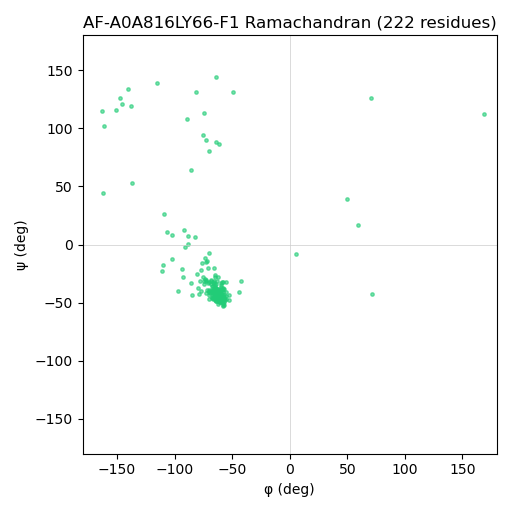1
ATOM 819 N N . ASN A 1 100 ? -8.804 -1.938 -0.825 1.00 90.56 100 ASN A N 1
ATOM 820 C CA . ASN A 1 100 ? -9.694 -0.886 -0.328 1.00 90.56 100 ASN A CA 1
ATOM 821 C C . ASN A 1 100 ? -10.794 -0.521 -1.332 1.00 90.56 100 ASN A C 1
ATOM 823 O O . ASN A 1 100 ? -11.952 -0.340 -0.948 1.00 90.56 100 ASN A O 1
ATOM 827 N N . ARG A 1 101 ? -10.476 -0.452 -2.631 1.00 86.69 101 ARG A N 1
ATOM 828 C CA . ARG A 1 101 ? -11.486 -0.207 -3.674 1.00 86.69 101 ARG A CA 1
ATOM 829 C C . ARG A 1 101 ? -12.473 -1.358 -3.803 1.00 86.69 101 ARG A C 1
ATOM 831 O O . ARG A 1 101 ? -13.663 -1.102 -3.981 1.00 86.69 101 ARG A O 1
ATOM 838 N N . TYR A 1 102 ? -12.023 -2.605 -3.705 1.00 88.06 102 TYR A N 1
ATOM 839 C CA . TYR A 1 102 ? -12.930 -3.749 -3.690 1.00 88.06 102 TYR A CA 1
ATOM 840 C C . TYR A 1 102 ? -13.851 -3.728 -2.467 1.00 88.06 102 TYR A C 1
ATOM 842 O O . TYR A 1 102 ? -15.062 -3.894 -2.629 1.00 88.06 102 TYR A O 1
ATOM 850 N N . ALA A 1 103 ? -13.318 -3.423 -1.282 1.00 89.38 103 ALA A N 1
ATOM 851 C CA . ALA A 1 103 ? -14.092 -3.316 -0.047 1.00 89.38 103 ALA A CA 1
ATOM 852 C C . ALA A 1 103 ? -15.169 -2.217 -0.126 1.00 89.38 103 ALA A C 1
ATOM 854 O O . ALA A 1 103 ? -16.330 -2.464 0.207 1.00 89.38 103 ALA A O 1
ATOM 855 N N . GLN A 1 104 ? -14.821 -1.033 -0.648 1.00 87.25 104 GLN A N 1
ATOM 856 C CA . GLN A 1 104 ? -15.766 0.070 -0.896 1.00 87.25 104 GLN A CA 1
ATOM 857 C C . GLN A 1 104 ? -16.904 -0.332 -1.848 1.00 87.25 104 GLN A C 1
ATOM 859 O O . GLN A 1 104 ? -18.033 0.131 -1.706 1.00 87.25 104 GLN A O 1
ATOM 864 N N . ASN A 1 105 ? -16.616 -1.230 -2.789 1.00 84.44 105 ASN A N 1
ATOM 865 C CA . ASN A 1 105 ? -17.568 -1.743 -3.770 1.00 84.44 105 ASN A CA 1
ATOM 866 C C . ASN A 1 105 ? -18.284 -3.025 -3.335 1.00 84.44 105 ASN A C 1
ATOM 868 O O . ASN A 1 105 ? -18.909 -3.682 -4.167 1.00 84.44 105 ASN A O 1
ATOM 872 N N . LYS A 1 106 ? -18.183 -3.401 -2.055 1.00 87.31 106 LYS A N 1
ATOM 873 C CA . LYS A 1 106 ? -18.780 -4.624 -1.496 1.00 87.31 106 LYS A CA 1
ATOM 874 C C . LYS A 1 106 ? -18.296 -5.922 -2.166 1.00 87.31 106 LYS A C 1
ATOM 876 O O . LYS A 1 106 ? -18.902 -6.973 -1.990 1.00 87.31 106 LYS A O 1
ATOM 881 N N . LYS A 1 107 ? -17.184 -5.873 -2.912 1.00 87.12 107 LYS A N 1
ATOM 882 C CA . LYS A 1 107 ? -16.513 -7.042 -3.504 1.00 87.12 107 LYS A CA 1
ATOM 883 C C . LYS A 1 107 ? -15.554 -7.645 -2.473 1.00 87.12 107 LYS A C 1
ATOM 885 O O . LYS A 1 107 ? -14.339 -7.594 -2.642 1.00 87.12 107 LYS A O 1
ATOM 890 N N . TYR A 1 108 ? -16.105 -8.139 -1.367 1.00 89.69 108 TYR A N 1
ATOM 891 C CA . TYR A 1 108 ? -15.332 -8.495 -0.175 1.00 89.69 108 TYR A CA 1
ATOM 892 C C . TYR A 1 108 ? -14.344 -9.650 -0.388 1.00 89.69 108 TYR A C 1
ATOM 894 O O . TYR A 1 108 ? -13.223 -9.552 0.100 1.00 89.69 108 TYR A O 1
ATOM 902 N N . ASP A 1 109 ? -14.693 -10.669 -1.180 1.00 88.56 109 ASP A N 1
ATOM 903 C CA . ASP A 1 109 ? -13.771 -11.774 -1.496 1.00 88.56 109 ASP A CA 1
ATOM 904 C C . ASP A 1 109 ? -12.508 -11.281 -2.218 1.00 88.56 109 ASP A C 1
ATOM 906 O O . ASP A 1 109 ? -11.390 -11.605 -1.827 1.00 88.56 109 ASP A O 1
ATOM 910 N N . ASN A 1 110 ? -12.672 -10.406 -3.216 1.00 87.50 110 ASN A N 1
ATOM 911 C CA . ASN A 1 110 ? -11.540 -9.822 -3.939 1.00 87.50 110 ASN A CA 1
ATOM 912 C C . ASN A 1 110 ? -10.685 -8.908 -3.044 1.00 87.50 110 ASN A C 1
ATOM 914 O O . ASN A 1 110 ? -9.475 -8.794 -3.246 1.00 87.50 110 ASN A O 1
ATOM 918 N N . ALA A 1 111 ? -11.306 -8.213 -2.086 1.00 91.00 111 ALA A N 1
ATOM 919 C CA . ALA A 1 111 ? -10.582 -7.379 -1.133 1.00 91.00 111 ALA A CA 1
ATOM 920 C C . ALA A 1 111 ? -9.724 -8.233 -0.188 1.00 91.00 111 ALA A C 1
ATOM 922 O O . ALA A 1 111 ? -8.546 -7.937 0.014 1.00 91.00 111 ALA A O 1
ATOM 923 N N . GLU A 1 112 ? -10.293 -9.318 0.338 1.00 90.75 112 GLU A N 1
ATOM 924 C CA . GLU A 1 112 ? -9.586 -10.251 1.214 1.00 90.75 112 GLU A CA 1
ATOM 925 C C . GLU A 1 112 ? -8.430 -10.962 0.504 1.00 90.75 112 GLU A C 1
ATOM 927 O O . GLU A 1 112 ? -7.365 -11.127 1.101 1.00 90.75 112 GLU A O 1
ATOM 932 N N . GLU A 1 113 ? -8.597 -11.323 -0.771 1.00 90.44 113 GLU A N 1
ATOM 933 C CA . GLU A 1 113 ? -7.519 -11.874 -1.599 1.00 90.44 113 GLU A CA 1
ATOM 934 C C . GLU A 1 113 ? -6.320 -10.909 -1.657 1.00 90.44 113 GLU A C 1
ATOM 936 O O . GLU A 1 113 ? -5.183 -11.312 -1.402 1.00 90.44 113 GLU A O 1
ATOM 941 N N . CYS A 1 114 ? -6.574 -9.613 -1.893 1.00 90.69 114 CYS A N 1
ATOM 942 C CA . CYS A 1 114 ? -5.528 -8.587 -1.916 1.00 90.69 114 CYS A CA 1
ATOM 943 C C . CYS A 1 114 ? -4.816 -8.476 -0.561 1.00 90.69 114 CYS A C 1
ATOM 945 O O . CYS A 1 114 ? -3.588 -8.503 -0.506 1.00 90.69 114 CYS A O 1
ATOM 947 N N . PHE A 1 115 ? -5.568 -8.374 0.538 1.00 92.94 115 PHE A N 1
ATOM 948 C CA . PHE A 1 115 ? -4.986 -8.219 1.875 1.00 92.94 115 PHE A CA 1
ATOM 949 C C . PHE A 1 115 ? -4.225 -9.463 2.335 1.00 92.94 115 PHE A C 1
ATOM 951 O O . PHE A 1 115 ? -3.152 -9.353 2.923 1.00 92.94 115 PHE A O 1
ATOM 958 N N . THR A 1 116 ? -4.728 -10.653 2.014 1.00 91.31 116 THR A N 1
ATOM 959 C CA . THR A 1 116 ? -4.041 -11.915 2.312 1.00 91.31 116 THR A CA 1
ATOM 960 C C . THR A 1 116 ? -2.728 -12.022 1.547 1.00 91.31 116 THR A C 1
ATOM 962 O O . THR A 1 116 ? -1.728 -12.450 2.123 1.00 91.31 116 THR A O 1
ATOM 965 N N . LYS A 1 117 ? -2.701 -11.589 0.281 1.00 89.44 117 LYS A N 1
ATOM 966 C CA . LYS A 1 117 ? -1.464 -11.523 -0.500 1.00 89.44 117 LYS A CA 1
ATOM 967 C C . LYS A 1 117 ? -0.448 -10.576 0.140 1.00 89.44 117 LYS A C 1
ATOM 969 O O . LYS A 1 117 ? 0.704 -10.960 0.309 1.00 89.44 117 LYS A O 1
ATOM 974 N N . ILE A 1 118 ? -0.881 -9.387 0.575 1.00 91.12 118 ILE A N 1
ATOM 975 C CA . ILE A 1 118 ? 0.003 -8.437 1.268 1.00 91.12 118 ILE A CA 1
ATOM 976 C C . ILE A 1 118 ? 0.606 -9.069 2.523 1.00 91.12 118 ILE A C 1
ATOM 978 O O . ILE A 1 118 ? 1.822 -9.060 2.662 1.00 91.12 118 ILE A O 1
ATOM 982 N N . ILE A 1 119 ? -0.221 -9.675 3.381 1.00 90.62 119 ILE A N 1
ATOM 983 C CA . ILE A 1 119 ? 0.232 -10.297 4.637 1.00 90.62 119 ILE A CA 1
ATOM 984 C C . ILE A 1 119 ? 1.258 -11.415 4.396 1.00 90.62 119 ILE A C 1
ATOM 986 O O . ILE A 1 119 ? 2.162 -11.600 5.206 1.00 90.62 119 ILE A O 1
ATOM 990 N N . ARG A 1 120 ? 1.126 -12.171 3.299 1.00 88.75 120 ARG A N 1
ATOM 991 C CA . ARG A 1 120 ? 2.030 -13.287 2.977 1.00 88.75 120 ARG A CA 1
ATOM 992 C C . ARG A 1 120 ? 3.352 -12.843 2.363 1.00 88.75 120 ARG A C 1
ATOM 994 O O . ARG A 1 120 ? 4.370 -13.475 2.620 1.00 88.75 120 ARG A O 1
ATOM 1001 N N . GLU A 1 121 ? 3.321 -11.820 1.516 1.00 86.00 121 GLU A N 1
ATOM 1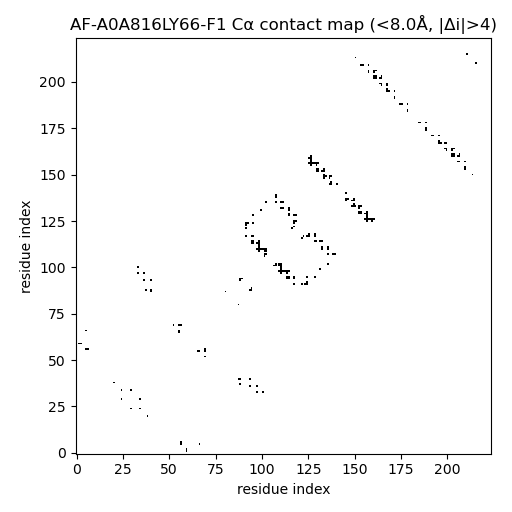002 C CA . GLU A 1 121 ? 4.441 -11.490 0.627 1.00 86.00 121 GLU A CA 1
ATOM 1003 C C . GLU A 1 121 ? 5.171 -10.193 1.016 1.00 86.00 121 GLU A C 1
ATOM 1005 O O . GLU A 1 121 ? 6.299 -9.979 0.577 1.00 86.00 121 GLU A O 1
ATOM 1010 N N . TYR A 1 122 ? 4.571 -9.316 1.835 1.00 79.81 122 TYR A N 1
ATOM 1011 C CA . TYR A 1 122 ? 5.099 -7.971 2.079 1.00 79.81 122 TYR A CA 1
ATOM 1012 C C . TYR A 1 122 ? 4.964 -7.516 3.539 1.00 79.81 122 TYR A C 1
ATOM 1014 O O . TYR A 1 122 ? 3.887 -7.549 4.123 1.00 79.81 122 TYR A O 1
ATOM 1022 N N . PHE A 1 123 ? 6.038 -6.948 4.097 1.00 77.00 123 PHE A N 1
ATOM 1023 C CA . PHE A 1 123 ? 6.062 -6.504 5.499 1.00 77.00 123 PHE A CA 1
ATOM 1024 C C . PHE A 1 123 ? 5.691 -5.023 5.714 1.00 77.00 123 PHE A C 1
ATOM 1026 O O . PHE A 1 123 ? 5.295 -4.633 6.809 1.00 77.00 123 PHE A O 1
ATOM 1033 N N . TYR A 1 124 ? 5.794 -4.170 4.686 1.00 82.06 124 TYR A N 1
ATOM 1034 C CA . TYR A 1 124 ? 5.760 -2.714 4.898 1.00 82.06 124 TYR A CA 1
ATOM 1035 C C . TYR A 1 124 ? 4.373 -2.124 5.215 1.00 82.06 124 TYR A C 1
ATOM 1037 O O . TYR A 1 124 ? 4.307 -1.179 5.987 1.00 82.06 124 TYR A O 1
ATOM 1045 N N . TYR A 1 125 ? 3.277 -2.657 4.667 1.00 86.31 125 TYR A N 1
ATOM 1046 C CA . TYR A 1 125 ? 1.915 -2.136 4.913 1.00 86.31 125 TYR A CA 1
ATOM 1047 C C . TYR A 1 125 ? 1.071 -3.078 5.782 1.00 86.31 125 TYR A C 1
ATOM 1049 O O . TYR A 1 125 ? -0.153 -3.137 5.649 1.00 86.31 125 TYR A O 1
ATOM 1057 N N . LEU A 1 126 ? 1.715 -3.894 6.622 1.00 91.12 126 LEU A N 1
ATOM 1058 C CA . LEU A 1 126 ? 1.009 -4.826 7.503 1.00 91.12 126 LEU A CA 1
ATOM 1059 C C . LEU A 1 126 ? 0.010 -4.145 8.459 1.00 91.12 126 LEU A C 1
ATOM 1061 O O . LEU A 1 126 ? -1.105 -4.669 8.545 1.00 91.12 126 LEU A O 1
ATOM 1065 N N . PRO A 1 127 ? 0.327 -3.012 9.129 1.00 93.12 127 PRO A N 1
ATOM 1066 C CA . PRO A 1 127 ? -0.622 -2.372 10.041 1.00 93.12 127 PRO A CA 1
ATOM 1067 C C . PRO A 1 127 ? -1.936 -1.999 9.338 1.00 93.12 127 PRO A C 1
ATOM 1069 O O . PRO A 1 127 ? -3.021 -2.418 9.752 1.00 93.12 127 PRO A O 1
ATOM 1072 N N . GLU A 1 128 ? -1.846 -1.289 8.210 1.00 94.81 128 GLU A N 1
ATOM 1073 C CA . GLU A 1 128 ? -3.006 -0.862 7.428 1.00 94.81 128 GLU A CA 1
ATOM 1074 C C . GLU A 1 128 ? -3.748 -2.058 6.840 1.00 94.81 128 GLU A C 1
ATOM 1076 O O . GLU A 1 128 ? -4.977 -2.064 6.776 1.00 94.81 128 GLU A O 1
ATOM 1081 N N . THR A 1 129 ? -3.014 -3.087 6.417 1.00 95.00 129 THR A N 1
ATOM 1082 C CA . THR A 1 129 ? -3.615 -4.288 5.837 1.00 95.00 129 THR A CA 1
ATOM 1083 C C . THR A 1 129 ? -4.463 -5.029 6.860 1.00 95.00 129 THR A C 1
ATOM 1085 O O . THR A 1 129 ? -5.598 -5.377 6.542 1.00 95.00 129 THR A O 1
ATOM 1088 N N . HIS A 1 130 ? -3.969 -5.235 8.084 1.00 95.19 130 HIS A N 1
ATOM 1089 C CA . HIS A 1 130 ? -4.772 -5.833 9.152 1.00 95.19 130 HIS A CA 1
ATOM 1090 C C . HIS A 1 130 ? -5.979 -4.954 9.505 1.00 95.19 130 HIS A C 1
ATOM 1092 O O . HIS A 1 130 ? -7.097 -5.465 9.606 1.00 95.19 130 HIS A O 1
ATOM 1098 N N . TYR A 1 131 ? -5.798 -3.630 9.579 1.00 95.12 131 TYR A N 1
ATOM 1099 C CA . TYR A 1 131 ? -6.895 -2.692 9.828 1.00 95.12 131 TYR A CA 1
ATOM 1100 C C . TYR A 1 131 ? -8.006 -2.812 8.770 1.00 95.12 131 TYR A C 1
ATOM 1102 O O . TYR A 1 131 ? -9.167 -3.055 9.107 1.00 95.12 131 TYR A O 1
ATOM 1110 N N . TYR A 1 132 ? -7.675 -2.728 7.479 1.00 94.31 132 TYR A N 1
ATOM 1111 C CA . TYR A 1 132 ? -8.674 -2.819 6.408 1.00 94.31 132 TYR A CA 1
ATOM 1112 C C . TYR A 1 132 ? -9.228 -4.233 6.209 1.00 94.31 132 TYR A C 1
ATOM 1114 O O . TYR A 1 132 ? -10.404 -4.388 5.860 1.00 94.31 132 TYR A O 1
ATOM 1122 N N . LYS A 1 133 ? -8.432 -5.275 6.467 1.00 93.06 133 LYS A N 1
ATOM 1123 C CA . LYS A 1 133 ? -8.922 -6.656 6.467 1.00 93.06 133 LYS A CA 1
ATOM 1124 C C . LYS A 1 133 ? -9.982 -6.855 7.544 1.00 93.06 133 LYS A C 1
ATOM 1126 O O . LYS A 1 133 ? -11.032 -7.414 7.237 1.00 93.06 133 LYS A O 1
ATOM 1131 N N . SER A 1 134 ? -9.786 -6.302 8.743 1.00 91.62 134 SER A N 1
ATOM 1132 C CA . SER A 1 134 ? -10.791 -6.356 9.810 1.00 91.62 134 SER A CA 1
ATOM 1133 C C . SER A 1 134 ? -12.136 -5.746 9.374 1.00 91.62 134 SER A C 1
ATOM 1135 O O . SER A 1 134 ? -13.194 -6.304 9.681 1.00 91.62 134 SER A O 1
ATOM 1137 N N . PHE A 1 135 ? -12.107 -4.650 8.602 1.00 88.94 135 PHE A N 1
ATOM 1138 C CA . PHE A 1 135 ? -13.297 -4.012 8.035 1.00 88.94 135 PHE A CA 1
ATOM 1139 C C . PHE A 1 135 ? -14.007 -4.927 7.029 1.00 88.94 135 PHE A C 1
ATOM 1141 O O . PHE A 1 135 ? -15.234 -5.030 7.028 1.00 88.94 135 PHE A O 1
ATOM 1148 N N . VAL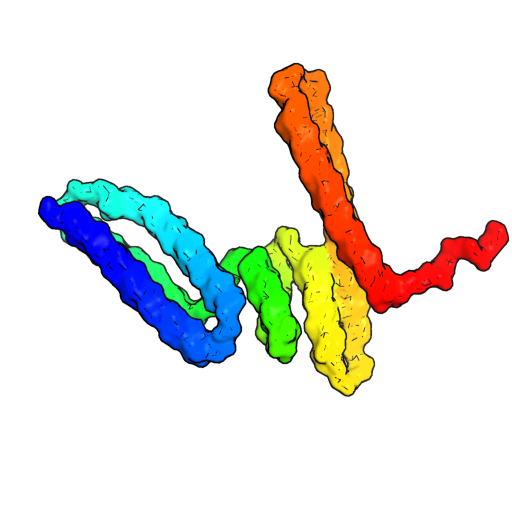 A 1 136 ? -13.253 -5.619 6.174 1.00 90.19 136 VAL A N 1
ATOM 1149 C CA . VAL A 1 136 ? -13.828 -6.600 5.245 1.00 90.19 136 VAL A CA 1
ATOM 1150 C C . VAL A 1 136 ? -14.452 -7.762 6.014 1.00 90.19 136 VAL A C 1
ATOM 1152 O O . VAL A 1 136 ? -15.602 -8.108 5.743 1.00 90.19 136 VAL A O 1
ATOM 1155 N N . THR A 1 137 ? -13.754 -8.298 7.017 1.00 87.38 137 THR A N 1
ATOM 1156 C CA . THR A 1 137 ? -14.239 -9.391 7.870 1.00 87.38 137 THR A CA 1
ATOM 1157 C C . THR A 1 13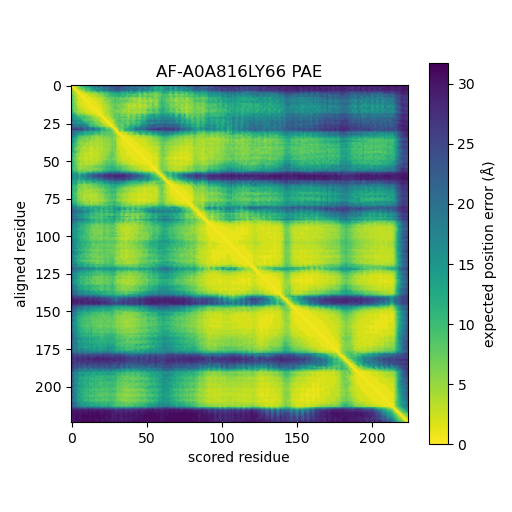7 ? -15.577 -9.044 8.519 1.00 87.38 137 THR A C 1
ATOM 1159 O O . THR A 1 137 ? -16.508 -9.839 8.418 1.00 87.38 137 THR A O 1
ATOM 1162 N N . ILE A 1 138 ? -15.727 -7.846 9.106 1.00 84.75 138 ILE A N 1
ATOM 1163 C CA . ILE A 1 138 ? -16.989 -7.439 9.750 1.00 84.75 138 ILE A CA 1
ATOM 1164 C C . ILE A 1 138 ? -18.121 -7.172 8.746 1.00 84.75 138 ILE A C 1
ATOM 1166 O O . ILE A 1 138 ? -19.284 -7.446 9.036 1.00 84.75 138 ILE A O 1
ATOM 1170 N N . LYS A 1 139 ? -17.811 -6.675 7.542 1.00 83.12 139 LYS A N 1
ATOM 1171 C CA . LYS A 1 139 ? -18.823 -6.419 6.503 1.00 83.12 139 LYS A CA 1
ATOM 1172 C C . LYS A 1 139 ? -19.298 -7.680 5.780 1.00 83.12 139 LYS A C 1
ATOM 1174 O O . LYS A 1 139 ? -20.399 -7.668 5.235 1.00 83.12 139 LYS A O 1
ATOM 1179 N N . ARG A 1 140 ? -18.512 -8.760 5.798 1.00 77.75 140 ARG A N 1
ATOM 1180 C CA . ARG A 1 140 ? -18.917 -10.087 5.302 1.00 77.75 140 ARG A CA 1
ATOM 1181 C C . ARG A 1 140 ? -19.925 -10.795 6.212 1.00 77.75 140 ARG A C 1
ATOM 1183 O O . ARG A 1 140 ? -20.519 -11.782 5.788 1.00 77.75 140 ARG A O 1
ATOM 1190 N N . ILE A 1 141 ? -20.102 -10.346 7.456 1.00 68.25 141 ILE A N 1
ATOM 1191 C CA . ILE A 1 141 ? -20.896 -11.076 8.449 1.00 68.25 141 ILE A CA 1
ATOM 1192 C C . ILE A 1 141 ? -22.393 -10.937 8.162 1.00 68.25 141 ILE A C 1
ATOM 1194 O O . ILE A 1 141 ? -22.976 -9.875 8.363 1.00 68.25 141 ILE A O 1
ATOM 1198 N N . THR A 1 142 ? -23.029 -12.050 7.800 1.00 58.69 142 THR A N 1
ATOM 1199 C CA . THR A 1 142 ? -24.485 -12.246 7.910 1.00 58.69 142 THR A CA 1
ATOM 1200 C C . THR A 1 142 ? -24.882 -13.117 9.111 1.00 58.69 142 THR A C 1
ATOM 1202 O O . THR A 1 142 ? -26.055 -13.132 9.468 1.00 58.69 142 THR A O 1
ATOM 1205 N N . SER A 1 143 ? -23.946 -13.810 9.784 1.00 52.22 143 SER A N 1
ATOM 1206 C CA . SER A 1 143 ? -24.262 -14.660 10.951 1.00 52.22 143 SER A CA 1
ATOM 1207 C C . SER A 1 143 ? -23.050 -15.054 11.829 1.00 52.22 143 SER A C 1
ATOM 1209 O O . SER A 1 143 ? -22.190 -15.828 11.412 1.00 52.22 143 SER A O 1
ATOM 1211 N N . GLY A 1 144 ? -23.033 -14.571 13.079 1.00 54.50 144 GLY A N 1
ATOM 1212 C CA . GLY A 1 144 ? -22.588 -15.257 14.314 1.00 54.50 144 GLY A CA 1
ATOM 1213 C C . GLY A 1 144 ? -21.102 -15.552 14.599 1.00 54.50 144 GLY A C 1
ATOM 1214 O O . GLY A 1 144 ? -20.669 -15.381 15.732 1.00 54.50 144 GLY A O 1
ATOM 1215 N N . GLN A 1 145 ? -20.314 -16.012 13.630 1.00 55.12 145 GLN A N 1
ATOM 1216 C CA . GLN A 1 145 ? -18.960 -16.563 13.864 1.00 55.12 145 GLN A CA 1
ATOM 1217 C C . GLN A 1 145 ? -17.752 -15.582 13.749 1.00 55.12 145 GLN A C 1
ATOM 1219 O O . GLN A 1 145 ? -16.761 -15.813 14.441 1.00 55.12 145 GLN A O 1
ATOM 1224 N N . PRO A 1 146 ? -17.756 -14.475 12.966 1.00 62.00 146 PRO A N 1
ATOM 1225 C CA . PRO A 1 146 ? -16.501 -13.754 12.645 1.00 62.00 146 PRO A CA 1
ATOM 1226 C C . PRO A 1 146 ? -16.037 -12.638 13.608 1.00 62.00 146 PRO A C 1
ATOM 1228 O O . PRO A 1 146 ? -15.065 -11.944 13.307 1.00 62.00 146 PRO A O 1
ATOM 1231 N N . PHE A 1 147 ? -16.678 -12.438 14.767 1.00 67.75 147 PHE A N 1
ATOM 1232 C CA . PHE A 1 147 ? -16.299 -11.349 15.691 1.00 67.75 147 PHE A CA 1
ATOM 1233 C C . PHE A 1 147 ? -14.885 -11.520 16.274 1.00 67.75 147 PHE A C 1
ATOM 1235 O O . PHE A 1 147 ? -14.149 -10.547 16.430 1.00 67.75 147 PHE A O 1
ATOM 1242 N N . ARG A 1 148 ? -14.475 -12.766 16.552 1.00 78.56 148 ARG A N 1
ATOM 1243 C CA . ARG A 1 148 ? -13.147 -13.064 17.106 1.00 78.56 148 ARG A CA 1
ATOM 1244 C C . ARG A 1 148 ? -12.022 -12.683 16.140 1.00 78.56 148 ARG A C 1
ATOM 1246 O O . ARG A 1 148 ? -11.102 -11.986 16.544 1.00 78.56 148 ARG A O 1
ATOM 1253 N N . GLN A 1 149 ? -12.132 -13.081 14.873 1.00 81.62 149 GLN A N 1
ATOM 1254 C CA . GLN A 1 149 ? -11.113 -12.799 13.859 1.00 81.62 149 GLN A CA 1
ATOM 1255 C C . GLN A 1 149 ? -11.013 -11.299 13.551 1.00 81.62 149 GLN A C 1
ATOM 1257 O O . GLN A 1 149 ? -9.916 -10.766 13.431 1.00 81.62 149 GLN A O 1
ATOM 1262 N N . HIS A 1 150 ? -12.151 -10.598 13.494 1.00 86.12 150 HIS A N 1
ATOM 1263 C CA . HIS A 1 150 ? -12.175 -9.138 13.378 1.00 86.12 150 HIS A CA 1
ATOM 1264 C C . HIS A 1 150 ? -11.398 -8.462 14.520 1.00 86.12 150 HIS A C 1
ATOM 1266 O O . HIS A 1 150 ? -10.556 -7.600 14.270 1.00 86.12 150 HIS A O 1
ATOM 1272 N N . LYS A 1 151 ? -11.641 -8.890 15.767 1.00 88.88 151 LYS A N 1
ATOM 1273 C CA . LYS A 1 151 ? -10.932 -8.377 16.944 1.00 88.88 151 LYS A CA 1
ATOM 1274 C C . LYS A 1 151 ? -9.433 -8.690 16.899 1.00 88.88 151 LYS A C 1
ATOM 1276 O O . LYS A 1 151 ? -8.633 -7.817 17.217 1.00 88.88 151 LYS A O 1
ATOM 1281 N N . GLU A 1 152 ? -9.051 -9.903 16.505 1.00 91.12 152 GLU A N 1
ATOM 1282 C CA . GLU A 1 152 ? -7.643 -10.306 16.366 1.00 91.12 152 GLU A CA 1
ATOM 1283 C C . GLU A 1 152 ? -6.908 -9.454 15.316 1.00 91.12 152 GLU A C 1
ATOM 1285 O O . GLU A 1 152 ? -5.818 -8.955 15.599 1.00 91.12 152 GLU A O 1
ATOM 1290 N N . ASP A 1 153 ? -7.522 -9.207 14.153 1.00 91.62 153 ASP A N 1
ATOM 1291 C CA . ASP A 1 153 ? -6.953 -8.332 13.119 1.00 91.62 153 ASP A CA 1
ATOM 1292 C C . ASP A 1 153 ? -6.792 -6.882 13.621 1.00 91.62 153 ASP A C 1
ATOM 1294 O O . ASP A 1 153 ? -5.746 -6.271 13.400 1.00 91.62 153 ASP A O 1
ATOM 1298 N N . LEU A 1 154 ? -7.778 -6.331 14.341 1.00 94.31 154 LEU A N 1
ATOM 1299 C CA . LEU A 1 154 ? -7.688 -4.978 14.909 1.00 94.31 154 LEU A CA 1
ATOM 1300 C C . LEU A 1 154 ? -6.594 -4.852 15.975 1.00 94.31 154 LEU A C 1
ATOM 1302 O O . LEU A 1 154 ? -5.820 -3.896 15.948 1.00 94.31 154 LEU A O 1
ATOM 1306 N N . LEU A 1 155 ? -6.497 -5.819 16.890 1.00 94.62 155 LEU A N 1
ATOM 1307 C CA . LEU A 1 155 ? -5.444 -5.832 17.908 1.00 94.62 155 LEU A CA 1
ATOM 1308 C C . LEU A 1 155 ? -4.059 -5.939 17.267 1.00 94.62 155 LEU A C 1
ATOM 1310 O O . LEU A 1 155 ? -3.135 -5.240 17.686 1.00 94.62 155 LEU A O 1
ATOM 1314 N N . LYS A 1 156 ? -3.917 -6.757 16.215 1.00 95.44 156 LYS A N 1
ATOM 1315 C CA . LYS A 1 156 ? -2.651 -6.858 15.489 1.00 95.44 156 LYS A CA 1
ATOM 1316 C C . LYS A 1 156 ? -2.305 -5.560 14.762 1.00 95.44 156 LYS A C 1
ATOM 1318 O O . LYS A 1 156 ? -1.152 -5.140 14.809 1.00 95.44 156 LYS A O 1
ATOM 1323 N N . ALA A 1 157 ? -3.284 -4.912 14.131 1.00 96.56 157 ALA A N 1
ATOM 1324 C CA . ALA A 1 157 ? -3.090 -3.608 13.503 1.00 96.56 157 ALA A CA 1
ATOM 1325 C C . ALA A 1 157 ? -2.624 -2.559 14.521 1.00 96.56 157 ALA A C 1
ATOM 1327 O O . ALA A 1 157 ? -1.642 -1.868 14.264 1.00 96.56 157 ALA A O 1
ATOM 1328 N N . LYS A 1 158 ? -3.277 -2.486 15.690 1.00 96.81 158 LYS A N 1
ATOM 1329 C CA . LYS A 1 158 ? -2.909 -1.564 16.774 1.00 96.81 158 LYS A CA 1
ATOM 1330 C C . LYS A 1 158 ? -1.464 -1.773 17.223 1.00 96.81 158 LYS A C 1
ATOM 1332 O O . LYS A 1 158 ? -0.696 -0.818 17.187 1.00 96.81 158 LYS A O 1
ATOM 1337 N N . GLN A 1 159 ? -1.085 -3.014 17.538 1.00 96.81 159 GLN A N 1
ATOM 1338 C CA . GLN A 1 159 ? 0.292 -3.355 17.914 1.00 96.81 159 GLN A CA 1
ATOM 1339 C C . GLN A 1 159 ? 1.299 -2.861 16.860 1.00 96.81 159 GLN A C 1
ATOM 1341 O O . GLN A 1 159 ? 2.295 -2.227 17.186 1.00 96.81 159 GLN A O 1
ATOM 1346 N N . LEU A 1 160 ? 1.033 -3.131 15.579 1.00 96.62 160 LEU A N 1
ATOM 1347 C CA . LEU A 1 160 ? 1.935 -2.748 14.493 1.00 96.62 160 LEU A CA 1
ATOM 1348 C C . LEU A 1 160 ? 2.005 -1.220 14.290 1.00 96.62 160 LEU A C 1
ATOM 1350 O O . LEU A 1 160 ? 3.050 -0.707 13.895 1.00 96.62 160 LEU A O 1
ATOM 1354 N N . PHE A 1 161 ? 0.925 -0.477 14.554 1.00 97.25 161 PHE A N 1
ATOM 1355 C CA . PHE A 1 161 ? 0.958 0.991 14.544 1.00 97.25 161 PHE A CA 1
ATOM 1356 C C . PHE A 1 161 ? 1.757 1.559 15.723 1.00 97.25 161 PHE A C 1
ATOM 1358 O O . PHE A 1 161 ? 2.504 2.516 15.531 1.00 97.25 161 PHE A O 1
ATOM 1365 N N . GLU A 1 162 ? 1.648 0.966 16.913 1.00 96.94 162 GLU A N 1
ATOM 1366 C CA . GLU A 1 162 ? 2.465 1.333 18.080 1.00 96.94 162 GLU A CA 1
ATOM 1367 C C . GLU A 1 162 ? 3.959 1.096 17.804 1.00 96.94 162 GLU A C 1
ATOM 1369 O O . GLU A 1 162 ? 4.785 1.970 18.071 1.00 96.94 162 GLU A O 1
ATOM 1374 N N . GLU A 1 163 ? 4.306 -0.038 17.184 1.00 95.75 163 GLU A N 1
ATOM 1375 C CA . GLU A 1 163 ? 5.668 -0.322 16.710 1.00 95.75 163 GLU A CA 1
ATOM 1376 C C . GLU A 1 163 ? 6.157 0.758 15.728 1.00 95.75 163 GLU A C 1
ATOM 1378 O O . GLU A 1 163 ? 7.245 1.301 15.909 1.00 95.75 163 GLU A O 1
ATOM 1383 N N . ARG A 1 164 ? 5.329 1.171 14.758 1.00 94.31 164 ARG A N 1
ATOM 1384 C CA . ARG A 1 164 ? 5.689 2.241 13.807 1.00 94.31 164 ARG A CA 1
ATOM 1385 C C . ARG A 1 164 ? 5.883 3.610 14.453 1.00 94.31 164 ARG A C 1
ATOM 1387 O O . ARG A 1 164 ? 6.742 4.364 14.007 1.00 94.31 164 ARG A O 1
ATOM 1394 N N . ILE A 1 165 ? 5.115 3.944 15.488 1.00 95.88 165 ILE A N 1
ATOM 1395 C CA . ILE A 1 165 ? 5.310 5.183 16.260 1.00 95.88 165 ILE A CA 1
ATOM 1396 C C . ILE A 1 165 ? 6.654 5.149 17.004 1.00 95.88 165 ILE A C 1
ATOM 1398 O O . ILE A 1 165 ? 7.365 6.160 17.061 1.00 95.88 165 ILE A O 1
ATOM 1402 N N . ASN A 1 166 ? 7.024 3.988 17.551 1.00 95.12 166 ASN A N 1
ATOM 1403 C CA . ASN A 1 166 ? 8.326 3.802 18.187 1.00 95.12 166 ASN A CA 1
ATOM 1404 C C . ASN A 1 166 ? 9.464 3.925 17.166 1.00 95.12 166 ASN A C 1
ATOM 1406 O O . ASN A 1 166 ? 10.442 4.616 17.447 1.00 95.12 166 ASN A O 1
ATOM 1410 N N . ASP A 1 167 ? 9.315 3.343 15.972 1.00 93.62 167 ASP A N 1
ATOM 1411 C CA . ASP A 1 167 ? 10.284 3.483 14.877 1.00 93.62 167 ASP A CA 1
ATOM 1412 C C . ASP A 1 167 ? 10.477 4.953 14.481 1.00 93.62 167 ASP A C 1
ATOM 1414 O O . ASP A 1 167 ? 11.610 5.429 14.451 1.00 93.62 167 ASP A O 1
ATOM 1418 N N . CYS A 1 168 ? 9.389 5.711 14.282 1.00 92.62 168 CYS A N 1
ATOM 1419 C CA . CYS A 1 168 ? 9.459 7.149 13.995 1.00 92.62 168 CYS A CA 1
ATOM 1420 C C . CYS A 1 168 ? 10.252 7.915 15.069 1.00 92.62 168 CYS A C 1
ATOM 1422 O O . CYS A 1 168 ? 11.044 8.806 14.754 1.00 92.62 168 CYS A O 1
ATOM 1424 N N . SER A 1 169 ? 10.055 7.555 16.341 1.00 91.75 169 SER A N 1
ATOM 1425 C CA . SER A 1 169 ? 10.745 8.179 17.478 1.00 91.75 169 SER A CA 1
ATOM 1426 C C . SER A 1 169 ? 12.235 7.812 17.522 1.00 91.75 169 SER A C 1
ATOM 1428 O O . SER A 1 169 ? 13.082 8.671 17.775 1.00 91.75 169 SER A O 1
ATOM 1430 N N . ASN A 1 170 ? 12.567 6.550 17.235 1.00 92.31 170 ASN A N 1
ATOM 1431 C CA . ASN A 1 170 ? 13.944 6.058 17.166 1.00 92.31 170 ASN A CA 1
ATOM 1432 C C . ASN A 1 170 ? 14.712 6.693 16.000 1.00 92.31 170 ASN A C 1
ATOM 1434 O O . ASN A 1 170 ? 15.823 7.191 16.195 1.00 92.31 170 ASN A O 1
ATOM 1438 N N . ASP A 1 171 ? 14.108 6.731 14.812 1.00 90.56 171 ASP A N 1
ATOM 1439 C CA . ASP A 1 171 ? 14.680 7.355 13.618 1.00 90.56 171 ASP A CA 1
ATOM 1440 C C . ASP A 1 171 ? 14.958 8.842 13.857 1.00 90.56 171 ASP A C 1
ATOM 1442 O O . ASP A 1 171 ? 16.035 9.346 13.523 1.00 90.56 171 ASP A O 1
ATOM 1446 N N . GLN A 1 172 ? 14.024 9.545 14.503 1.00 88.69 172 GLN A N 1
ATOM 1447 C CA . GLN A 1 172 ? 14.220 10.936 14.895 1.00 88.69 172 GLN A CA 1
ATOM 1448 C C . GLN A 1 172 ? 15.412 11.097 15.851 1.00 88.69 172 GLN A C 1
ATOM 1450 O O . GLN A 1 172 ? 16.278 11.936 15.599 1.00 88.69 172 GLN A O 1
ATOM 1455 N N . ALA A 1 173 ? 15.507 10.281 16.905 1.00 87.94 173 ALA A N 1
ATOM 1456 C CA . ALA A 1 173 ? 16.615 10.349 17.860 1.00 87.94 173 ALA A CA 1
ATOM 1457 C C . ALA A 1 173 ? 17.981 10.074 17.200 1.00 87.94 173 ALA A C 1
ATOM 1459 O O . ALA A 1 173 ? 18.977 10.736 17.512 1.00 87.94 173 ALA A O 1
ATOM 1460 N N . ILE A 1 174 ? 18.032 9.131 16.253 1.00 86.94 174 ILE A N 1
ATOM 1461 C CA . ILE A 1 174 ? 19.231 8.830 15.461 1.00 86.94 174 ILE A CA 1
ATOM 1462 C C . ILE A 1 174 ? 19.636 10.052 14.631 1.00 86.94 174 ILE A C 1
ATOM 1464 O O . ILE A 1 174 ? 20.788 10.489 14.717 1.00 86.94 174 ILE A O 1
ATOM 1468 N N . VAL A 1 175 ? 18.707 10.648 13.879 1.00 85.00 175 VAL A N 1
ATOM 1469 C CA . VAL A 1 175 ? 18.990 11.831 13.049 1.00 85.00 175 VAL A CA 1
ATOM 1470 C C . VAL A 1 175 ? 19.413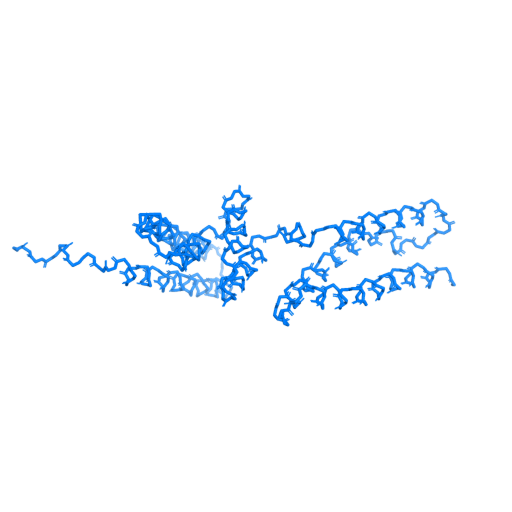 13.032 13.902 1.00 85.00 175 VAL A C 1
ATOM 1472 O O . VAL A 1 175 ? 20.394 13.713 13.588 1.00 85.00 175 VAL A O 1
ATOM 1475 N N . GLU A 1 176 ? 18.757 13.259 15.037 1.00 82.31 176 GLU A N 1
ATOM 1476 C CA . GLU A 1 176 ? 19.139 14.302 15.994 1.00 82.31 176 GLU A CA 1
ATOM 1477 C C . GLU A 1 176 ? 20.531 14.072 16.602 1.00 82.31 176 GLU A C 1
ATOM 1479 O O . GLU A 1 176 ? 21.255 15.031 16.885 1.00 82.31 176 GLU A O 1
ATOM 1484 N N . SER A 1 177 ? 20.961 12.819 16.767 1.00 82.88 177 SER A N 1
ATOM 1485 C CA . SER A 1 177 ? 22.317 12.514 17.238 1.00 82.88 177 SER A CA 1
ATOM 1486 C C . SER A 1 177 ? 23.401 12.942 16.234 1.00 82.88 177 SER A C 1
ATOM 1488 O O . SER A 1 177 ? 24.482 13.376 16.648 1.00 82.88 177 SER A O 1
ATOM 1490 N N . PHE A 1 178 ? 23.102 12.913 14.927 1.00 77.19 178 PHE A N 1
ATOM 1491 C CA . PHE A 1 178 ? 23.989 13.421 13.874 1.00 77.19 178 PHE A CA 1
ATOM 1492 C C . PHE A 1 178 ? 24.039 14.956 13.840 1.00 77.19 178 PHE A C 1
ATOM 1494 O O . PHE A 1 178 ? 25.096 15.523 13.558 1.00 77.19 178 PHE A O 1
ATOM 1501 N N . LYS A 1 179 ? 22.956 15.642 14.242 1.00 70.81 179 LYS A N 1
ATOM 1502 C CA . LYS A 1 179 ? 22.892 17.116 14.362 1.00 70.81 179 LYS A CA 1
ATOM 1503 C C . LYS A 1 179 ? 23.991 17.688 15.262 1.00 70.81 179 LYS A C 1
ATOM 1505 O O . LYS A 1 179 ? 24.483 18.785 15.020 1.00 70.81 179 LYS A O 1
ATOM 1510 N N . LYS A 1 180 ? 24.411 16.943 16.292 1.00 61.75 180 LYS A N 1
ATOM 1511 C CA . LYS A 1 180 ? 25.478 17.368 17.216 1.00 61.75 180 LYS A CA 1
ATOM 1512 C C . LYS A 1 180 ? 26.877 17.382 16.578 1.00 61.75 180 LYS A C 1
ATOM 1514 O O . LYS A 1 180 ? 27.808 17.843 17.232 1.00 61.75 180 LYS A O 1
ATOM 1519 N N . LYS A 1 181 ? 27.043 16.880 15.344 1.00 62.69 181 LYS A N 1
ATOM 1520 C CA . LYS A 1 181 ? 28.352 16.709 14.691 1.00 62.69 181 LYS A CA 1
ATOM 1521 C C . LYS A 1 181 ? 28.617 17.650 13.504 1.00 62.69 181 LYS A C 1
ATOM 1523 O O . LYS A 1 181 ? 29.785 17.908 13.244 1.00 62.69 181 LYS A O 1
ATOM 1528 N N . GLU A 1 182 ? 27.605 18.216 12.831 1.00 60.62 182 GLU A N 1
ATOM 1529 C CA . GLU A 1 182 ? 27.809 19.080 11.645 1.00 60.62 182 GLU A CA 1
ATOM 1530 C C . GLU A 1 182 ? 26.786 20.233 11.529 1.00 60.62 182 GLU A C 1
ATOM 1532 O O . GLU A 1 182 ? 25.584 20.008 11.386 1.00 60.62 182 GLU A O 1
ATOM 1537 N N . ALA A 1 183 ? 27.266 21.486 11.521 1.00 58.94 183 ALA A N 1
ATOM 1538 C CA . ALA A 1 183 ? 26.445 22.706 11.589 1.00 58.94 183 ALA A CA 1
ATOM 1539 C C . ALA A 1 183 ? 25.618 23.034 10.321 1.00 58.94 183 ALA A C 1
ATOM 1541 O O . ALA A 1 183 ? 24.625 23.752 10.415 1.00 58.94 183 ALA A O 1
ATOM 1542 N N . ASN A 1 184 ? 25.969 22.491 9.148 1.00 58.00 184 ASN A N 1
ATOM 1543 C CA . ASN A 1 184 ? 25.278 22.779 7.876 1.00 58.00 184 ASN A CA 1
ATOM 1544 C C . ASN A 1 184 ? 24.078 21.852 7.582 1.00 58.00 184 ASN A C 1
ATOM 1546 O O . ASN A 1 184 ? 23.418 22.005 6.559 1.00 58.00 184 ASN A O 1
ATOM 1550 N N . SER A 1 185 ? 23.765 20.908 8.476 1.00 60.03 185 SER A N 1
ATOM 1551 C CA . SER A 1 185 ? 22.694 19.909 8.308 1.00 60.03 185 SER A CA 1
ATOM 1552 C C . SER A 1 185 ? 21.318 20.344 8.853 1.00 60.03 185 SER A C 1
ATOM 1554 O O . SER A 1 185 ? 20.333 19.617 8.720 1.00 60.03 185 SER A O 1
ATOM 1556 N N . LEU A 1 186 ? 21.215 21.537 9.453 1.00 60.78 186 LEU A N 1
ATOM 1557 C CA . LEU A 1 186 ? 20.089 21.916 10.320 1.00 60.78 186 LEU A CA 1
ATOM 1558 C C . LEU A 1 186 ? 18.701 21.939 9.646 1.00 60.78 186 LEU A C 1
ATOM 1560 O O . LEU A 1 186 ? 17.747 21.456 10.251 1.00 60.78 186 LEU A O 1
ATOM 1564 N N . ILE A 1 187 ? 18.576 22.464 8.419 1.00 62.50 187 ILE A N 1
ATOM 1565 C CA . ILE A 1 187 ? 17.266 22.668 7.757 1.00 62.50 187 ILE A CA 1
ATOM 1566 C C . ILE A 1 187 ? 16.644 21.335 7.304 1.00 62.50 187 ILE A C 1
ATOM 1568 O O . ILE A 1 187 ? 15.449 21.107 7.484 1.00 62.50 187 ILE A O 1
ATOM 1572 N N . HIS A 1 188 ? 17.449 20.422 6.751 1.00 65.12 188 HIS A N 1
ATOM 1573 C CA . HIS A 1 188 ? 16.964 19.108 6.310 1.00 65.12 188 HIS A CA 1
ATOM 1574 C C . HIS A 1 188 ? 16.548 18.215 7.489 1.00 65.12 188 HIS A C 1
ATOM 1576 O O . HIS A 1 188 ? 15.619 17.418 7.360 1.00 65.12 188 HIS A O 1
ATOM 1582 N N . ILE A 1 189 ? 17.194 18.383 8.646 1.00 69.12 189 ILE A N 1
ATOM 1583 C CA . ILE A 1 189 ? 16.885 17.634 9.869 1.00 69.12 189 ILE A CA 1
ATOM 1584 C C . ILE A 1 189 ? 15.554 18.085 10.488 1.00 69.12 189 ILE A C 1
ATOM 1586 O O . ILE A 1 189 ? 14.786 17.246 10.954 1.00 69.12 189 ILE A O 1
ATOM 1590 N N . GLU A 1 190 ? 15.247 19.385 10.471 1.00 78.75 190 GLU A N 1
ATOM 1591 C CA . GLU A 1 190 ? 13.975 19.900 11.000 1.00 78.75 190 GLU A CA 1
ATOM 1592 C C . GLU A 1 190 ? 12.778 19.428 10.162 1.00 78.75 190 GLU A C 1
ATOM 1594 O O . GLU A 1 190 ? 11.785 18.953 10.712 1.00 78.75 190 GLU A O 1
ATOM 1599 N N . ALA A 1 191 ? 12.913 19.438 8.831 1.00 84.75 191 ALA A N 1
ATOM 1600 C CA . ALA A 1 191 ? 11.895 18.890 7.937 1.00 84.75 191 ALA A CA 1
ATOM 1601 C C . ALA A 1 191 ? 11.656 17.386 8.169 1.00 84.75 191 ALA A C 1
ATOM 1603 O O . ALA A 1 191 ? 10.510 16.939 8.157 1.00 84.75 191 ALA A O 1
ATOM 1604 N N . PHE A 1 192 ? 12.717 16.607 8.408 1.00 88.00 192 PHE A N 1
ATOM 1605 C CA . PHE A 1 192 ? 12.598 15.183 8.733 1.00 88.00 192 PHE A CA 1
ATOM 1606 C C . PHE A 1 192 ? 11.878 14.950 10.069 1.00 88.00 192 PHE A C 1
ATOM 1608 O O . PHE A 1 192 ? 10.979 14.116 10.140 1.00 88.00 192 PHE A O 1
ATOM 1615 N N . SER A 1 193 ? 12.236 15.700 11.116 1.00 86.69 193 SER A N 1
ATOM 1616 C CA . SER A 1 193 ? 11.585 15.604 12.431 1.00 86.69 193 SER A CA 1
ATOM 1617 C C . SER A 1 193 ? 10.081 15.884 12.336 1.00 86.69 193 SER A C 1
ATOM 1619 O O . SER A 1 193 ? 9.271 15.098 12.835 1.00 86.69 193 SER A O 1
ATOM 1621 N N . GLU A 1 194 ? 9.686 16.936 11.612 1.00 89.56 194 GLU A N 1
ATOM 1622 C CA . GLU A 1 194 ? 8.266 17.242 11.424 1.00 89.56 194 GLU A CA 1
ATOM 1623 C C . GLU A 1 194 ? 7.549 16.145 10.615 1.00 89.56 194 GLU A C 1
ATOM 1625 O O . GLU A 1 194 ? 6.430 15.764 10.957 1.00 89.56 194 GLU A O 1
ATOM 1630 N N . GLN A 1 195 ? 8.202 15.548 9.608 1.00 92.19 195 GLN A N 1
ATOM 1631 C CA . GLN A 1 195 ? 7.648 14.397 8.882 1.00 92.19 195 GLN A CA 1
ATOM 1632 C C . GLN A 1 195 ? 7.394 13.192 9.800 1.00 92.19 195 GLN A C 1
ATOM 1634 O O . GLN A 1 195 ? 6.308 12.612 9.741 1.00 92.19 195 GLN A O 1
ATOM 1639 N N . GLN A 1 196 ? 8.349 12.830 10.666 1.00 94.00 196 GLN A N 1
ATOM 1640 C CA . GLN A 1 196 ? 8.181 11.716 11.611 1.00 94.00 196 GLN A CA 1
ATOM 1641 C C . GLN A 1 196 ? 7.046 11.981 12.601 1.00 94.00 196 GLN A C 1
ATOM 1643 O O . GLN A 1 196 ? 6.218 11.107 12.862 1.00 94.00 196 GLN A O 1
ATOM 1648 N N . LYS A 1 197 ? 6.936 13.217 13.092 1.00 92.69 197 LYS A N 1
ATOM 1649 C CA . LYS A 1 197 ? 5.838 13.639 13.964 1.00 92.69 197 LYS A CA 1
ATOM 1650 C C . LYS A 1 197 ? 4.478 13.541 13.267 1.00 92.69 197 LYS A C 1
ATOM 1652 O O . LYS A 1 197 ? 3.539 13.005 13.857 1.00 92.69 197 LYS A O 1
ATOM 1657 N N . CYS A 1 198 ? 4.366 14.004 12.021 1.00 94.94 198 CYS A N 1
ATOM 1658 C CA . CYS A 1 198 ? 3.140 13.860 11.233 1.00 94.94 198 CYS A CA 1
ATOM 1659 C C . CYS A 1 198 ? 2.763 12.385 11.022 1.00 94.94 198 CYS A C 1
ATOM 1661 O O . CYS A 1 198 ? 1.591 12.031 11.157 1.00 94.94 198 CYS A O 1
ATOM 1663 N N . LEU A 1 199 ? 3.734 11.511 10.729 1.00 94.31 199 LEU A N 1
ATOM 1664 C CA . LEU A 1 199 ? 3.488 10.071 10.592 1.00 94.31 199 LEU A CA 1
ATOM 1665 C C . LEU A 1 199 ? 2.968 9.462 11.899 1.00 94.31 199 LEU A C 1
ATOM 1667 O O . LEU A 1 199 ? 1.921 8.813 11.891 1.00 94.31 199 LEU A O 1
ATOM 1671 N N . SER A 1 200 ? 3.619 9.750 13.027 1.00 94.88 200 SER A N 1
ATOM 1672 C CA . SER A 1 200 ? 3.165 9.305 14.349 1.00 94.88 200 SER A CA 1
ATOM 1673 C C . SER A 1 200 ? 1.749 9.784 14.678 1.00 94.88 200 SER A C 1
ATOM 1675 O O . SER A 1 200 ? 0.960 9.039 15.261 1.00 94.88 200 SER A O 1
ATOM 1677 N N . GLN A 1 201 ? 1.381 11.007 14.291 1.00 95.88 201 GLN A N 1
ATOM 1678 C CA . GLN A 1 201 ? 0.014 11.512 14.460 1.00 95.88 201 GLN A CA 1
ATOM 1679 C C . GLN A 1 201 ? -0.996 10.724 13.617 1.00 95.88 201 GLN A C 1
ATOM 1681 O O . GLN A 1 201 ? -2.052 10.352 14.127 1.00 95.88 201 GLN A O 1
ATOM 1686 N N . ILE A 1 202 ? -0.669 10.416 12.358 1.00 95.94 202 ILE A N 1
ATOM 1687 C CA . ILE A 1 202 ? -1.526 9.598 11.487 1.00 95.94 202 ILE A CA 1
ATOM 1688 C C . ILE A 1 202 ? -1.723 8.198 12.081 1.00 95.94 202 ILE A C 1
ATOM 1690 O O . ILE A 1 202 ? -2.856 7.721 12.145 1.00 95.94 202 ILE A O 1
ATOM 1694 N N . TYR A 1 203 ? -0.658 7.547 12.555 1.00 96.56 203 TYR A N 1
ATOM 1695 C CA . TYR A 1 203 ? -0.763 6.224 13.180 1.00 96.56 203 TYR A CA 1
ATOM 1696 C C . TYR A 1 203 ? -1.598 6.256 14.462 1.00 96.56 203 TYR A C 1
ATOM 1698 O O . TYR A 1 203 ? -2.431 5.375 14.673 1.00 96.56 203 TYR A O 1
ATOM 1706 N N . ASN A 1 204 ? -1.469 7.312 15.268 1.00 96.12 204 ASN A N 1
ATOM 1707 C CA . ASN A 1 204 ? -2.329 7.504 16.431 1.00 96.12 204 ASN A CA 1
ATOM 1708 C C . ASN A 1 204 ? -3.809 7.602 16.044 1.00 96.12 204 ASN A C 1
ATOM 1710 O O . ASN A 1 204 ? -4.636 7.012 16.732 1.00 96.12 204 ASN A O 1
ATOM 1714 N N . LEU A 1 205 ? -4.172 8.271 14.944 1.00 96.50 205 LEU A N 1
ATOM 1715 C CA . LEU A 1 205 ? -5.572 8.309 14.491 1.00 96.50 205 LEU A CA 1
ATOM 1716 C C . LEU A 1 205 ? -6.125 6.906 14.193 1.00 96.50 205 LEU A C 1
ATOM 1718 O O . LEU A 1 205 ? -7.275 6.620 14.528 1.00 96.50 205 LEU A O 1
ATOM 1722 N N . PHE A 1 206 ? -5.311 6.015 13.614 1.00 95.75 206 PHE A N 1
ATOM 1723 C CA . PHE A 1 206 ? -5.706 4.617 13.429 1.00 95.75 206 PHE A CA 1
ATOM 1724 C C . PHE A 1 206 ? -5.894 3.896 14.765 1.00 95.75 206 PHE A C 1
ATOM 1726 O O . PHE A 1 206 ? -6.901 3.214 14.930 1.00 95.75 206 PHE A O 1
ATOM 1733 N N . ILE A 1 207 ? -4.980 4.070 15.723 1.00 96.19 207 ILE A N 1
ATOM 1734 C CA . ILE A 1 207 ? -5.086 3.455 17.056 1.00 96.19 207 ILE A CA 1
ATOM 1735 C C . ILE A 1 207 ? -6.369 3.899 17.768 1.00 96.19 207 ILE A C 1
ATOM 1737 O O . ILE A 1 207 ? -7.125 3.047 18.227 1.00 96.19 207 ILE A O 1
ATOM 1741 N N . HIS A 1 208 ? -6.666 5.201 17.784 1.00 94.94 208 HIS A N 1
ATOM 1742 C CA . HIS A 1 208 ? -7.899 5.720 18.386 1.00 94.94 208 HIS A CA 1
ATOM 1743 C C . HIS A 1 208 ? -9.139 5.145 17.693 1.00 94.94 208 HIS A C 1
ATOM 1745 O O . HIS A 1 208 ? -10.051 4.666 18.358 1.00 94.94 208 HIS A O 1
ATOM 1751 N N . SER A 1 209 ? -9.138 5.085 16.356 1.00 94.50 209 SER A N 1
ATOM 1752 C CA . SER A 1 209 ? -10.225 4.444 15.612 1.00 94.50 209 SER A CA 1
ATOM 1753 C C . SER A 1 209 ? -10.392 2.963 15.970 1.00 94.50 209 SER A C 1
ATOM 1755 O O . SER A 1 209 ? -11.522 2.479 15.988 1.00 94.50 209 SER A O 1
ATOM 1757 N N . ILE A 1 210 ? -9.303 2.230 16.218 1.00 94.31 210 ILE A N 1
ATOM 1758 C CA . ILE A 1 210 ? -9.360 0.832 16.662 1.00 94.31 210 ILE A CA 1
ATOM 1759 C C . ILE A 1 210 ? -9.967 0.749 18.067 1.00 94.31 210 ILE A C 1
ATOM 1761 O O . ILE A 1 210 ? -10.851 -0.076 18.297 1.00 94.31 210 ILE A O 1
ATOM 1765 N N . ASP A 1 211 ? -9.525 1.607 18.984 1.00 92.31 211 ASP A N 1
ATOM 1766 C CA . ASP A 1 211 ? -10.006 1.641 20.367 1.00 92.31 211 ASP A CA 1
ATOM 1767 C C . ASP A 1 211 ? -11.490 2.017 20.467 1.00 92.31 211 ASP A C 1
ATOM 1769 O O . ASP A 1 211 ? -12.202 1.471 21.313 1.00 92.31 211 ASP A O 1
ATOM 1773 N N . ASP A 1 212 ? -11.974 2.884 19.579 1.00 90.00 212 ASP A N 1
ATOM 1774 C CA . ASP A 1 212 ? -13.396 3.209 19.454 1.00 90.00 212 ASP A CA 1
ATOM 1775 C C . ASP A 1 212 ? -14.208 2.000 18.962 1.00 90.00 212 ASP A C 1
ATOM 1777 O O . ASP A 1 212 ? -15.280 1.703 19.492 1.00 90.00 212 ASP A O 1
ATOM 1781 N N . VAL A 1 213 ? -13.695 1.269 17.962 1.00 87.69 213 VAL A N 1
ATOM 1782 C CA . VAL A 1 213 ? -14.376 0.098 17.375 1.00 87.69 213 VAL A CA 1
ATOM 1783 C C . VAL A 1 213 ? -14.415 -1.086 18.337 1.00 87.69 213 VAL A C 1
ATOM 1785 O O . VAL A 1 213 ? -15.426 -1.786 18.413 1.00 87.69 213 VAL A O 1
ATOM 1788 N N . LEU A 1 214 ? -13.332 -1.327 19.076 1.00 86.50 214 LEU A N 1
ATOM 1789 C CA . LEU A 1 214 ? -13.277 -2.401 20.070 1.00 86.50 214 LEU A CA 1
ATOM 1790 C C . LEU A 1 214 ? -14.083 -2.076 21.336 1.00 86.50 214 LEU A C 1
ATOM 1792 O O . LEU A 1 214 ? -14.333 -2.984 22.134 1.00 86.50 214 LEU A O 1
ATOM 1796 N N . GLY A 1 215 ? -14.508 -0.817 21.483 1.00 74.81 215 GLY A N 1
ATOM 1797 C CA . GLY A 1 215 ? -14.986 -0.249 22.730 1.00 74.81 215 GLY A CA 1
ATOM 1798 C C . GLY A 1 215 ? -13.809 -0.087 23.684 1.00 74.81 215 GLY A C 1
ATOM 1799 O O . GLY A 1 215 ? -13.084 -1.045 23.960 1.00 74.81 215 GLY A O 1
ATOM 1800 N N . HIS A 1 216 ? -13.602 1.120 24.210 1.00 54.50 216 HIS A N 1
ATOM 1801 C CA . HIS A 1 216 ? -12.648 1.301 25.296 1.00 54.50 216 HIS A CA 1
ATOM 1802 C C . HIS A 1 216 ? -12.935 0.263 26.384 1.00 54.50 216 HIS A C 1
ATOM 1804 O O . HIS A 1 216 ? -14.075 0.120 26.833 1.00 54.50 216 HIS A O 1
ATOM 1810 N N . SER A 1 217 ? -11.898 -0.441 26.841 1.00 43.69 217 SER A N 1
ATOM 1811 C CA . SER A 1 217 ? -11.940 -1.052 28.164 1.00 43.69 217 SER A CA 1
ATOM 1812 C C . SER A 1 217 ? -12.085 0.086 29.171 1.00 43.69 217 SER A C 1
ATOM 1814 O O . SER A 1 217 ? -11.097 0.619 29.671 1.00 43.69 217 SER A O 1
ATOM 1816 N N . VAL A 1 218 ? -13.317 0.505 29.450 1.00 37.50 218 VAL A N 1
ATOM 1817 C CA . VAL A 1 218 ? -13.635 1.289 30.640 1.00 37.50 218 VAL A CA 1
ATOM 1818 C C . VAL A 1 218 ? -13.489 0.331 31.822 1.00 37.50 218 VAL A C 1
ATOM 1820 O O . VAL A 1 218 ? -14.458 -0.285 32.239 1.00 37.50 218 VAL A O 1
ATOM 1823 N N . MET A 1 219 ? -12.242 0.122 32.252 1.00 36.09 219 MET A N 1
ATOM 1824 C CA . MET A 1 219 ? -11.732 -0.483 33.498 1.00 36.09 219 MET A CA 1
ATOM 1825 C C . MET A 1 219 ? -10.225 -0.677 33.235 1.00 36.09 219 MET A C 1
ATOM 1827 O O . MET A 1 219 ? -9.865 -1.387 32.303 1.00 36.09 219 MET A O 1
ATOM 1831 N N . ASN A 1 220 ? -9.272 -0.000 33.877 1.00 33.69 220 ASN A N 1
ATOM 1832 C CA . ASN A 1 220 ? -9.136 0.367 35.282 1.00 33.69 220 ASN A CA 1
ATOM 1833 C C . ASN A 1 220 ? -8.640 1.813 35.439 1.00 33.69 220 ASN A C 1
ATOM 1835 O O . ASN A 1 220 ? -7.531 2.123 35.026 1.00 33.69 220 ASN A O 1
ATOM 1839 N N . ASN A 1 221 ? -9.441 2.661 36.081 1.00 34.53 221 ASN A N 1
ATOM 1840 C CA . ASN A 1 221 ? -8.984 3.698 37.021 1.00 34.53 221 ASN A CA 1
ATOM 1841 C C . ASN A 1 221 ? -10.172 4.154 37.882 1.00 34.53 221 ASN A C 1
ATOM 1843 O O . ASN A 1 221 ? -10.427 5.335 38.089 1.00 34.53 221 ASN A O 1
ATOM 1847 N N . ALA A 1 222 ? -10.946 3.176 38.350 1.00 37.34 222 ALA A N 1
ATOM 1848 C CA . ALA A 1 222 ? -12.042 3.394 39.279 1.00 37.34 222 ALA A CA 1
ATOM 1849 C C . ALA A 1 222 ? -12.026 2.306 40.353 1.00 37.34 222 ALA A C 1
ATOM 1851 O O . ALA A 1 222 ? -13.031 1.640 40.539 1.00 37.34 222 ALA A O 1
ATOM 1852 N N . TYR A 1 223 ? -10.885 2.114 41.022 1.00 36.56 223 TYR A N 1
ATOM 1853 C CA . TYR A 1 223 ? -10.824 1.515 42.357 1.00 36.56 223 TYR A CA 1
ATOM 1854 C C . TYR A 1 223 ? -9.609 2.076 43.115 1.00 36.56 223 TYR A C 1
ATOM 1856 O O . TYR A 1 223 ? -8.476 1.818 42.719 1.00 36.56 223 TYR A O 1
ATOM 1864 N N . CYS A 1 224 ? -9.932 2.793 44.199 1.00 37.41 224 CYS A N 1
ATOM 1865 C CA . CYS A 1 224 ? -9.106 3.235 45.334 1.00 37.41 224 CYS A CA 1
ATOM 1866 C C . CYS A 1 224 ? -8.069 4.339 45.092 1.00 37.41 224 CYS A C 1
ATOM 1868 O O . CYS A 1 224 ? -6.947 4.042 44.636 1.00 37.41 224 CYS A O 1
#

Secondary structure (DSSP, 8-state):
--HHHHHHHHHHHHHHHHHHHHHHHHHTT--HHHHHHHHHHHHHHHHHHHHHHHHHHH-----HHHHHHHHHHHHHHHHHHHH-HHHH--SHHHHHHHHHHHHHTT-HHHHHHHHHHHHHH-STTHHHHHHHHHHHHHHT-SSSSTHHHHHHHHHHHHHHHHHHHHHHHHHHHHHHHHHTT-GGGHHHHHHHHHHHHHHHHHHHHHHHHHHHHH-----SS---